Protein AF-A0AAW1C204-F1 (afdb_monomer)

Radius of gyration: 36.94 Å; Cα contacts (8 Å, |Δi|>4): 386; chains: 1; bounding box: 69×80×144 Å

Sequence (341 aa):
MYLRRQLLWGDVITPSRKRYAPLVCIYFAYFGAGGSPFAAMIRLLAPLSSQRAASRLIFTFSKEQSLVGNVDGSAAVVDESSLQKTSPEVVSSDPILRKCSLPFPKHLKPVQTWIESLQHYDARHLGLADLHPDVFAVMPRLDILHAVAIWQKNFKRISYAKTKTRAEMHGGGRKPWRQKGSGRARHGSIRSPIWHGGGRAFGPRGPTSYYYMLPMKQRVLGLKVALTAKQMQGDLHIVDSLEMPTFDPQYLADLARYRHWGRSALFVDVGEIPENIQSAASGLKTFTVVPAIGLNVHSMLKHETLVLTLETISFLEKKLLWHDSRYSPLYPFRLPYSDFP

Secondary structure (DSSP, 8-state):
----------------PPP----------------------------------------------------------------------------EEE---S---TT---EEEEEE-SS-SS----EEEEE-HHHHS----HHHHHHHHHHHHHTT-EE--BPPPTTTSS---S-SS-SSSSSSPP-S-TTSTTSTTPPPSS--BSSEE------HHHHHHHHHHHHHHHHHHT-EEEES----S---HHHHHHHHHHTT--S-EEEEESSPPPHHHHHHHHT-SSEEEEEGGG--HHHHHHSSEEEEEHHHHHHHHHHHHHHHHPPPPSS-TTS--SS--

Solvent-accessible surface area (backbone atoms only — not comparable to full-atom values): 22292 Å² total; per-residue (Å²): 133,88,78,90,82,88,84,84,90,84,81,90,86,81,91,74,87,83,85,80,84,86,85,76,90,80,83,88,82,90,83,85,80,85,80,88,81,87,83,88,83,86,89,86,87,84,90,85,88,84,88,80,88,85,81,90,87,86,87,86,86,82,90,84,87,89,82,91,82,89,85,89,88,84,89,80,84,84,82,95,77,79,84,75,74,78,68,79,76,82,69,78,86,69,66,51,73,43,73,62,90,68,93,73,60,91,91,60,68,64,45,77,45,59,26,33,57,58,67,50,68,66,88,57,70,52,30,45,33,44,37,56,33,87,41,49,63,38,79,77,49,63,69,46,40,52,53,46,41,52,43,68,64,34,41,79,40,70,45,75,55,64,57,55,33,43,83,73,41,90,70,45,84,60,58,82,58,70,87,68,92,72,92,62,84,82,58,68,37,61,24,37,61,90,38,85,92,26,16,49,84,85,61,52,76,43,75,42,76,52,64,70,84,76,58,67,68,57,53,51,49,21,45,26,25,50,47,11,49,32,48,76,71,67,31,50,45,36,25,62,51,77,55,45,88,54,54,51,43,63,59,59,56,51,35,32,58,72,65,63,45,61,84,19,36,36,40,33,35,68,71,86,79,48,66,34,44,53,52,15,30,69,77,38,94,49,39,44,77,44,48,52,89,70,66,50,59,58,62,60,70,71,26,65,18,40,37,35,24,56,66,28,52,57,51,48,52,56,62,59,53,50,67,75,79,54,77,81,77,91,61,70,82,90,51,94,52,98,90,51,132

Foldseek 3Di:
DDDDDDDDDDDDDDDDDDDDDDDDDDDDDDDDDDDDDDDDDDDDDDDDDDDDDDDDDDDDDDDDDDDDDDDDDDDDDDDPPPPPPPDPDPPPLDADEAEDPDDDDPVDFFDKDFAAAQADLDRDGSHIHTAHCQQQVDDQDVVLLVVQLVLVVAQPDWDADAWDAQVNDPDFCDAPDDQDDPPDDGDRGCQDPVHDVHTDPDDDHDGDGRRDDDDPLSQLVSNSSLNNVCVVVVQEHEYADPDYPALALVSVVSSCVSVVNPQAEEEEEQDDRDPSNVNSQVVDPRYYYDYLVPDHSNVSVSHSHYYYHPVSSSVSCVVSVCVVPDDDDPDDLVDDDPPRD

Organism: Crotalus adamanteus (NCBI:txid8729)

Structure (mmCIF, N/CA/C/O backbone):
data_AF-A0AAW1C204-F1
#
_entry.id   AF-A0AAW1C204-F1
#
loop_
_atom_site.group_PDB
_atom_site.id
_atom_site.type_symbol
_atom_site.label_atom_id
_atom_site.label_alt_id
_atom_site.label_comp_id
_atom_site.label_asym_id
_atom_site.label_entity_id
_atom_site.label_seq_id
_atom_site.pdbx_PDB_ins_code
_atom_site.Cartn_x
_atom_site.Cartn_y
_atom_site.Cartn_z
_atom_site.occupancy
_atom_site.B_iso_or_equiv
_atom_site.auth_seq_id
_atom_site.auth_comp_id
_atom_site.auth_asym_id
_atom_site.auth_atom_id
_atom_site.pdbx_PDB_model_num
ATOM 1 N N . MET A 1 1 ? -25.448 13.319 -66.770 1.00 33.41 1 MET A N 1
ATOM 2 C CA . MET A 1 1 ? -24.217 13.073 -67.550 1.00 33.41 1 MET A CA 1
ATOM 3 C C . MET A 1 1 ? -23.133 12.600 -66.597 1.00 33.41 1 MET A C 1
ATOM 5 O O . MET A 1 1 ? -22.833 13.344 -65.682 1.00 33.41 1 MET A O 1
ATOM 9 N N . TYR A 1 2 ? -22.629 11.381 -66.834 1.00 33.56 2 TYR A N 1
ATOM 10 C CA . TYR A 1 2 ? -21.380 10.763 -66.344 1.00 33.56 2 TYR A CA 1
ATOM 11 C C . TYR A 1 2 ? -21.099 10.700 -64.822 1.00 33.56 2 TYR A C 1
ATOM 13 O O . TYR A 1 2 ? -21.100 11.709 -64.144 1.00 33.56 2 TYR A O 1
ATOM 21 N N . LEU A 1 3 ? -20.698 9.585 -64.205 1.00 32.28 3 LEU A N 1
ATOM 22 C CA . LEU A 1 3 ? -20.770 8.158 -64.523 1.00 32.28 3 LEU A CA 1
ATOM 23 C C . LEU A 1 3 ? -20.395 7.387 -63.235 1.00 32.28 3 LEU A C 1
ATOM 25 O O . LEU A 1 3 ? -19.529 7.811 -62.476 1.00 32.28 3 LEU A O 1
ATOM 29 N N . ARG A 1 4 ? -21.045 6.241 -63.019 1.00 33.16 4 ARG A N 1
ATOM 30 C CA . ARG A 1 4 ? -20.718 5.188 -62.041 1.00 33.16 4 ARG A CA 1
ATOM 31 C C . ARG A 1 4 ? -19.238 4.771 -62.064 1.00 33.16 4 ARG A C 1
ATOM 33 O O . ARG A 1 4 ? -18.683 4.576 -63.141 1.00 33.16 4 ARG A O 1
ATOM 40 N N . ARG A 1 5 ? -18.705 4.370 -60.902 1.00 33.81 5 ARG A N 1
ATOM 41 C CA . ARG A 1 5 ? -17.829 3.186 -60.806 1.00 33.81 5 ARG A CA 1
ATOM 42 C C . ARG A 1 5 ? -17.966 2.472 -59.456 1.00 33.81 5 ARG A C 1
ATOM 44 O O . ARG A 1 5 ? -17.606 3.002 -58.415 1.00 33.81 5 ARG A O 1
ATOM 51 N N . GLN A 1 6 ? -18.522 1.264 -59.531 1.00 34.69 6 GLN A N 1
ATOM 52 C CA . GLN A 1 6 ? -18.362 0.154 -58.587 1.00 34.69 6 GLN A CA 1
ATOM 53 C C . GLN A 1 6 ? -16.985 -0.506 -58.783 1.00 34.69 6 GLN A C 1
ATOM 55 O O . GLN A 1 6 ? -16.455 -0.427 -59.889 1.00 34.69 6 GLN A O 1
ATOM 60 N N . LEU A 1 7 ? -16.478 -1.179 -57.737 1.00 31.25 7 LEU A N 1
ATOM 61 C CA . LEU A 1 7 ? -15.661 -2.421 -57.691 1.00 31.25 7 LEU A CA 1
ATOM 62 C C . LEU A 1 7 ? -15.254 -2.598 -56.205 1.00 31.25 7 LEU A C 1
ATOM 64 O O . LEU A 1 7 ? -14.552 -1.747 -55.675 1.00 31.25 7 LEU A O 1
ATOM 68 N N . LEU A 1 8 ? -15.901 -3.431 -55.383 1.00 32.06 8 LEU A N 1
ATOM 69 C CA . LEU A 1 8 ? -15.874 -4.901 -55.260 1.00 32.06 8 LEU A CA 1
ATOM 70 C C . LEU A 1 8 ? -14.506 -5.519 -54.874 1.00 32.06 8 LEU A C 1
ATOM 72 O O . LEU A 1 8 ? -13.589 -5.554 -55.682 1.00 32.06 8 LEU A O 1
ATOM 76 N N . TRP A 1 9 ? -14.520 -6.106 -53.665 1.00 26.75 9 TRP A N 1
ATOM 77 C CA . TRP A 1 9 ? -13.862 -7.333 -53.170 1.00 26.75 9 TRP A CA 1
ATOM 78 C C . TRP A 1 9 ? -12.359 -7.368 -52.852 1.00 26.75 9 TRP A C 1
ATOM 80 O O . TRP A 1 9 ? -11.497 -7.039 -53.659 1.00 26.75 9 TRP A O 1
ATOM 90 N N . GLY A 1 10 ? -12.083 -7.888 -51.650 1.00 26.89 10 GLY A N 1
ATOM 91 C CA . GLY A 1 10 ? -10.769 -8.237 -51.120 1.00 26.89 10 GLY A CA 1
ATOM 92 C C . GLY A 1 10 ? -10.879 -8.698 -49.664 1.00 26.89 10 GLY A C 1
ATOM 93 O O . GLY A 1 10 ? -10.557 -7.945 -48.751 1.00 26.89 10 GLY A O 1
ATOM 94 N N . ASP A 1 11 ? -11.406 -9.908 -49.475 1.00 27.27 11 ASP A N 1
ATOM 95 C CA . ASP A 1 11 ? -11.514 -10.630 -48.205 1.00 27.27 11 ASP A CA 1
ATOM 96 C C . ASP A 1 11 ? -10.151 -11.028 -47.588 1.00 27.27 11 ASP A C 1
ATOM 98 O O . ASP A 1 11 ? -9.140 -11.123 -48.280 1.00 27.27 11 ASP A O 1
ATOM 102 N N . VAL A 1 12 ? -10.218 -11.442 -46.308 1.00 28.08 12 VAL A N 1
ATOM 103 C CA . VAL A 1 12 ? -9.278 -12.308 -45.549 1.00 28.08 12 VAL A CA 1
ATOM 104 C C . VAL A 1 12 ? -7.961 -11.603 -45.144 1.00 28.08 12 VAL A C 1
ATOM 106 O O . VAL A 1 12 ? -7.187 -11.159 -45.974 1.00 28.08 12 VAL A O 1
ATOM 109 N N . ILE A 1 13 ? -7.597 -11.432 -43.865 1.00 29.48 13 ILE A N 1
ATOM 110 C CA . ILE A 1 13 ? -7.214 -12.475 -42.898 1.00 29.48 13 ILE A CA 1
ATOM 111 C C . ILE A 1 13 ? -7.365 -11.938 -41.459 1.00 29.48 13 ILE A C 1
ATOM 113 O O . ILE A 1 13 ? -6.653 -11.037 -41.021 1.00 29.48 13 ILE A O 1
ATOM 117 N N . THR A 1 14 ? -8.258 -12.559 -40.689 1.00 33.03 14 THR A N 1
ATOM 118 C CA . THR A 1 14 ? -8.330 -12.489 -39.220 1.00 33.03 14 THR A CA 1
ATOM 119 C C . THR A 1 14 ? -7.305 -13.435 -38.577 1.00 33.03 14 THR A C 1
ATOM 121 O O . THR A 1 14 ? -7.295 -14.618 -38.933 1.00 33.03 14 THR A O 1
ATOM 124 N N . PRO A 1 15 ? -6.508 -13.027 -37.570 1.00 35.06 15 PRO A N 1
ATOM 125 C CA . PRO A 1 15 ? -5.699 -13.974 -36.812 1.00 35.06 15 PRO A CA 1
ATOM 126 C C . PRO A 1 15 ? -6.530 -14.680 -35.723 1.00 35.06 15 PRO A C 1
ATOM 128 O O . PRO A 1 15 ? -6.735 -14.186 -34.620 1.00 35.06 15 PRO A O 1
ATOM 131 N N . SER A 1 16 ? -7.013 -15.868 -36.093 1.00 27.34 16 SER A N 1
ATOM 132 C CA . SER A 1 16 ? -7.084 -17.117 -35.317 1.00 27.34 16 SER A CA 1
ATOM 133 C C . SER A 1 16 ? -7.056 -17.042 -33.775 1.00 27.34 16 SER A C 1
ATOM 135 O O . SER A 1 16 ? -5.996 -17.025 -33.145 1.00 27.34 16 SER A O 1
ATOM 137 N N . ARG A 1 17 ? -8.239 -17.253 -33.181 1.00 30.64 17 ARG A N 1
ATOM 138 C CA . ARG A 1 17 ? -8.446 -17.871 -31.858 1.00 30.64 17 ARG A CA 1
ATOM 139 C C . ARG A 1 17 ? -7.675 -19.197 -31.747 1.00 30.64 17 ARG A C 1
ATOM 141 O O . ARG A 1 17 ? -7.986 -20.141 -32.472 1.00 30.64 17 ARG A O 1
ATOM 148 N N . LYS A 1 18 ? -6.760 -19.322 -30.781 1.00 31.56 18 LYS A N 1
ATOM 149 C CA . LYS A 1 18 ? -6.340 -20.637 -30.270 1.00 31.56 18 LYS A CA 1
ATOM 150 C C . LYS A 1 18 ? -7.187 -21.005 -29.057 1.00 31.56 18 LYS A C 1
ATOM 152 O O . LYS A 1 18 ? -7.252 -20.275 -28.074 1.00 31.56 18 LYS A O 1
ATOM 157 N N . ARG A 1 19 ? -7.865 -22.139 -29.211 1.00 29.11 19 ARG A N 1
ATOM 158 C CA . ARG A 1 19 ? -8.685 -22.844 -28.230 1.00 29.11 19 ARG A CA 1
ATOM 159 C C . ARG A 1 19 ? -7.758 -23.493 -27.199 1.00 29.11 19 ARG A C 1
ATOM 161 O O . ARG A 1 19 ? -6.813 -24.166 -27.596 1.00 29.11 19 ARG A O 1
ATOM 168 N N . TYR A 1 20 ? -8.082 -23.358 -25.920 1.00 31.38 20 TYR A N 1
ATOM 169 C CA . TYR A 1 20 ? -7.816 -24.405 -24.937 1.00 31.38 20 TYR A CA 1
ATOM 170 C C . TYR A 1 20 ? -9.175 -24.915 -24.469 1.00 31.38 20 TYR A C 1
ATOM 172 O O . TYR A 1 20 ? -10.046 -24.131 -24.092 1.00 31.38 20 TYR A O 1
ATOM 180 N N . ALA A 1 21 ? -9.373 -26.218 -24.642 1.00 29.83 21 ALA A N 1
ATOM 181 C CA . ALA A 1 21 ? -10.577 -26.937 -24.273 1.00 29.83 21 ALA A CA 1
ATOM 182 C C . ALA A 1 21 ? -10.666 -27.110 -22.741 1.00 29.83 21 ALA A C 1
ATOM 184 O O . ALA A 1 21 ? -9.630 -27.119 -22.071 1.00 29.83 21 ALA A O 1
ATOM 185 N N . PRO A 1 22 ? -11.887 -27.243 -22.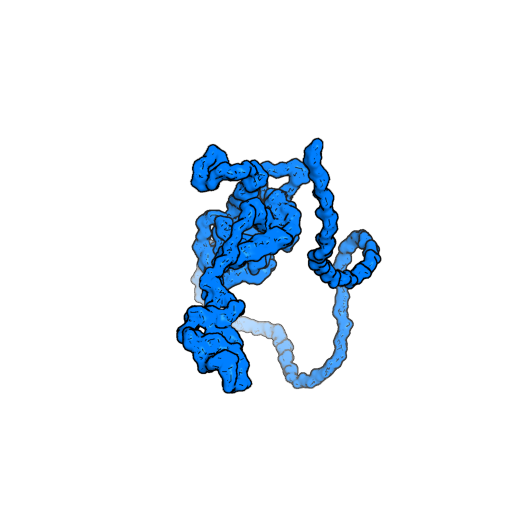198 1.00 33.84 22 PRO A N 1
ATOM 186 C CA . PRO A 1 22 ? -12.153 -27.329 -20.768 1.00 33.84 22 PRO A CA 1
ATOM 187 C C . PRO A 1 22 ? -11.997 -28.768 -20.259 1.00 33.84 22 PRO A C 1
ATOM 189 O O . PRO A 1 22 ? -12.486 -29.708 -20.884 1.00 33.84 22 PRO A O 1
ATOM 192 N N . LEU A 1 23 ? -11.364 -28.939 -19.098 1.00 32.28 23 LEU A N 1
ATOM 193 C CA . LEU A 1 23 ? -11.436 -30.183 -18.337 1.00 32.28 23 LEU A CA 1
ATOM 194 C C . LEU A 1 23 ? -12.533 -30.059 -17.270 1.00 32.28 23 LEU A C 1
ATOM 196 O O . LEU A 1 23 ? -12.379 -29.355 -16.281 1.00 32.28 23 LEU A O 1
ATOM 200 N N . VAL A 1 24 ? -13.621 -30.778 -17.550 1.00 29.08 24 VAL A N 1
ATOM 201 C CA . VAL A 1 24 ? -14.415 -31.593 -16.618 1.00 29.08 24 VAL A CA 1
ATOM 202 C C . VAL A 1 24 ? -15.166 -30.859 -15.495 1.00 29.08 24 VAL A C 1
ATOM 204 O O . VAL A 1 24 ? -14.660 -30.620 -14.404 1.00 29.08 24 VAL A O 1
ATOM 207 N N . CYS A 1 25 ? -16.458 -30.635 -15.759 1.00 24.67 25 CYS A N 1
ATOM 208 C CA . CYS A 1 25 ? -17.515 -30.716 -14.751 1.00 24.67 25 CYS A CA 1
ATOM 209 C C . CYS A 1 25 ? -17.661 -32.171 -14.274 1.00 24.67 25 CYS A C 1
ATOM 211 O O . CYS A 1 25 ? -17.818 -33.068 -15.101 1.00 24.67 25 CYS A O 1
ATOM 213 N N . ILE A 1 26 ? -17.710 -32.381 -12.958 1.00 32.69 26 ILE A N 1
ATOM 214 C CA . ILE A 1 26 ? -18.432 -33.499 -12.340 1.00 32.69 26 ILE A CA 1
ATOM 215 C C . ILE A 1 26 ? -19.554 -32.900 -11.486 1.00 32.69 26 ILE A C 1
ATOM 217 O O . ILE A 1 26 ? -19.420 -31.826 -10.905 1.00 32.69 26 ILE A O 1
ATOM 221 N N . TYR A 1 27 ? -20.681 -33.599 -11.534 1.00 28.98 27 TYR A N 1
ATOM 222 C CA . TYR A 1 27 ? -22.020 -33.254 -11.086 1.00 28.98 27 TYR A CA 1
ATOM 223 C C . TYR A 1 27 ? -22.201 -33.010 -9.574 1.00 28.98 27 TYR A C 1
ATOM 225 O O . TYR A 1 27 ? -21.572 -33.642 -8.734 1.00 28.98 27 TYR A O 1
ATOM 233 N N . PHE A 1 28 ? -23.168 -32.125 -9.306 1.00 28.14 28 PHE A N 1
ATOM 234 C CA . PHE A 1 28 ? -24.128 -32.041 -8.194 1.00 28.14 28 PHE A CA 1
ATOM 235 C C . PHE A 1 28 ? -24.270 -33.244 -7.238 1.00 28.14 28 PHE A C 1
ATOM 237 O O . PHE A 1 28 ? -24.502 -34.359 -7.695 1.00 28.14 28 PHE A O 1
ATOM 244 N N . ALA A 1 29 ? -24.423 -32.947 -5.938 1.00 29.88 29 ALA A N 1
ATOM 245 C CA . ALA A 1 29 ? -25.564 -33.424 -5.142 1.00 29.88 29 ALA A CA 1
ATOM 246 C C . ALA A 1 29 ? -25.783 -32.570 -3.874 1.00 29.88 29 ALA A C 1
ATOM 248 O O . ALA A 1 29 ? -24.864 -32.297 -3.109 1.00 29.88 29 ALA A O 1
ATOM 249 N N . TYR A 1 30 ? -27.038 -32.160 -3.693 1.00 30.66 30 TYR A N 1
ATOM 250 C CA . TYR A 1 30 ? -27.650 -31.590 -2.493 1.00 30.66 30 TYR A CA 1
ATOM 251 C C . TYR A 1 30 ? -27.462 -32.481 -1.253 1.00 30.66 30 TYR A C 1
ATOM 253 O O . TYR A 1 30 ? -27.649 -33.686 -1.365 1.00 30.66 30 TYR A O 1
ATOM 261 N N . PHE A 1 31 ? -27.287 -31.885 -0.068 1.00 27.56 31 PHE A N 1
ATOM 262 C CA . PHE A 1 31 ? -28.047 -32.267 1.133 1.00 27.56 31 PHE A CA 1
ATOM 263 C C . PHE A 1 31 ? -28.022 -31.118 2.149 1.00 27.56 31 PHE A C 1
ATOM 265 O O . PHE A 1 31 ? -26.970 -30.559 2.453 1.00 27.56 31 PHE A O 1
ATOM 272 N N . GLY A 1 32 ? -29.207 -30.721 2.609 1.00 27.23 32 GLY A N 1
ATOM 273 C CA . GLY A 1 32 ? -29.389 -29.726 3.657 1.00 27.23 32 GLY A CA 1
ATOM 274 C C . GLY A 1 32 ? -29.427 -30.341 5.056 1.00 27.23 32 GLY A C 1
ATOM 275 O O . GLY A 1 32 ? -29.314 -31.551 5.220 1.00 27.23 32 GLY A O 1
ATOM 276 N N . ALA A 1 33 ? -29.708 -29.452 6.011 1.00 30.88 33 ALA A N 1
ATOM 277 C CA . ALA A 1 33 ? -30.085 -29.687 7.406 1.00 30.88 33 ALA A CA 1
ATOM 278 C C . ALA A 1 33 ? -28.952 -29.999 8.407 1.00 30.88 33 ALA A C 1
ATOM 280 O O . ALA A 1 33 ? -28.451 -31.108 8.496 1.00 30.88 33 ALA A O 1
ATOM 281 N N . GLY A 1 34 ? -28.642 -28.982 9.223 1.00 28.41 34 GLY A N 1
ATOM 282 C CA . GLY A 1 34 ? -28.965 -28.997 10.655 1.00 28.41 34 GLY A CA 1
ATOM 283 C C . GLY A 1 34 ? -28.112 -29.851 11.599 1.00 28.41 34 GLY A C 1
ATOM 284 O O . GLY A 1 34 ? -28.109 -31.069 11.519 1.00 28.41 34 GLY A O 1
ATOM 285 N N . GLY A 1 35 ? -27.552 -29.181 12.612 1.00 27.80 35 GLY A N 1
ATOM 286 C CA . GLY A 1 35 ? -27.332 -29.763 13.940 1.00 27.80 35 GLY A CA 1
ATOM 287 C C . GLY A 1 35 ? -25.901 -30.194 14.251 1.00 27.80 35 GLY A C 1
ATOM 288 O O . GLY A 1 35 ? -25.463 -31.270 13.863 1.00 27.80 35 GLY A O 1
ATOM 289 N N . SER A 1 36 ? -25.206 -29.394 15.062 1.00 29.92 36 SER A N 1
ATOM 290 C CA . SER A 1 36 ? -24.275 -29.950 16.049 1.00 29.92 36 SER A CA 1
ATOM 291 C C . SER A 1 36 ? -25.093 -30.730 17.088 1.00 29.92 36 SER A C 1
ATOM 293 O O . SER A 1 36 ? -26.223 -30.331 17.394 1.00 29.92 36 SER A O 1
ATOM 295 N N . PRO A 1 37 ? -24.570 -31.850 17.620 1.00 42.47 37 PRO A N 1
ATOM 296 C CA . PRO A 1 37 ? -23.949 -31.743 18.939 1.00 42.47 37 PRO A CA 1
ATOM 297 C C . PRO A 1 37 ? -22.773 -32.709 19.215 1.00 42.47 37 PRO A C 1
ATOM 299 O O . PRO A 1 37 ? -22.704 -33.825 18.720 1.00 42.47 37 PRO A O 1
ATOM 302 N N . PHE A 1 38 ? -21.957 -32.271 20.175 1.00 28.66 38 PHE A N 1
ATOM 303 C CA . PHE A 1 38 ? -21.316 -33.069 21.225 1.00 28.66 38 PHE A CA 1
ATOM 304 C C . PHE A 1 38 ? -20.027 -33.875 20.991 1.00 28.66 38 PHE A C 1
ATOM 306 O O . PHE A 1 38 ? -19.738 -34.474 19.963 1.00 28.66 38 PHE A O 1
ATOM 313 N N . ALA A 1 39 ? -19.259 -33.816 22.077 1.00 31.38 39 ALA A N 1
ATOM 314 C CA . ALA A 1 39 ? -17.944 -34.350 22.348 1.00 31.38 39 ALA A CA 1
ATOM 315 C C . ALA A 1 39 ? -17.900 -35.873 22.562 1.00 31.38 39 ALA A C 1
ATOM 317 O O . ALA A 1 39 ? -18.916 -36.519 22.795 1.00 31.38 39 ALA A O 1
ATOM 318 N N . ALA A 1 40 ? -16.648 -36.339 22.664 1.00 29.67 40 ALA A N 1
ATOM 319 C CA . ALA A 1 40 ? -16.172 -37.596 23.242 1.00 29.67 40 ALA A CA 1
ATOM 320 C C . ALA A 1 40 ? -16.235 -38.831 22.325 1.00 29.67 40 ALA A C 1
ATOM 322 O O . ALA A 1 40 ? -17.298 -39.276 21.922 1.00 29.67 40 ALA A O 1
ATOM 323 N N . MET A 1 41 ? -15.092 -39.494 22.101 1.00 24.67 41 MET A N 1
ATOM 324 C CA . MET A 1 41 ? -14.612 -40.550 23.006 1.00 24.67 41 MET A CA 1
ATOM 325 C C . MET A 1 41 ? -13.490 -41.408 22.358 1.00 24.67 41 MET A C 1
ATOM 327 O O . MET A 1 41 ? -13.673 -42.004 21.308 1.00 24.67 41 MET A O 1
ATOM 331 N N . ILE A 1 42 ? -12.357 -41.488 23.070 1.00 30.81 42 ILE A N 1
ATOM 332 C CA . ILE A 1 42 ? -11.467 -42.655 23.287 1.00 30.81 42 ILE A CA 1
ATOM 333 C C . ILE A 1 42 ? -10.531 -43.207 22.177 1.00 30.81 42 ILE A C 1
ATOM 335 O O . ILE A 1 42 ? -10.910 -43.665 21.107 1.00 30.81 42 ILE A O 1
ATOM 339 N N . ARG A 1 43 ? -9.253 -43.241 22.597 1.00 27.45 43 ARG A N 1
ATOM 340 C CA . ARG A 1 43 ? -8.081 -44.021 22.156 1.00 27.45 43 ARG A CA 1
ATOM 341 C C . ARG A 1 43 ? -8.359 -45.520 21.961 1.00 27.45 43 ARG A C 1
ATOM 343 O O . ARG A 1 43 ? -8.952 -46.123 22.842 1.00 27.45 43 ARG A O 1
ATOM 350 N N . LEU A 1 44 ? -7.696 -46.147 20.987 1.00 26.23 44 LEU A N 1
ATOM 351 C CA . LEU A 1 44 ? -6.538 -47.057 21.164 1.00 26.23 44 LEU A CA 1
ATOM 352 C C . LEU A 1 44 ? -6.355 -47.913 19.905 1.00 26.23 44 LEU A C 1
ATOM 354 O O . LEU A 1 44 ? -7.313 -48.515 19.442 1.00 26.23 44 LEU A O 1
ATOM 358 N N . LEU A 1 45 ? -5.113 -48.015 19.419 1.00 27.94 45 LEU A N 1
ATOM 359 C CA . LEU A 1 45 ? -4.402 -49.285 19.202 1.00 27.94 45 LEU A CA 1
ATOM 360 C C . LEU A 1 45 ? -3.012 -49.007 18.596 1.00 27.94 45 LEU A C 1
ATOM 362 O O . LEU A 1 45 ? -2.878 -48.583 17.454 1.00 27.94 45 LEU A O 1
ATOM 366 N N . ALA A 1 46 ? -1.979 -49.276 19.393 1.00 31.38 46 ALA A N 1
ATOM 367 C CA . ALA A 1 46 ? -0.677 -49.762 18.933 1.00 31.38 46 ALA A CA 1
ATOM 368 C C . ALA A 1 46 ? -0.565 -51.219 19.427 1.00 31.38 46 ALA A C 1
ATOM 370 O O . ALA A 1 46 ? -1.220 -51.547 20.424 1.00 31.38 46 ALA A O 1
ATOM 371 N N . PRO A 1 47 ? 0.232 -52.095 18.786 1.00 39.41 47 PRO A N 1
ATOM 372 C CA . PRO A 1 47 ? 1.596 -52.277 19.305 1.00 39.41 47 PRO A CA 1
ATOM 373 C C . PRO A 1 47 ? 2.652 -52.721 18.266 1.00 39.41 47 PRO A C 1
ATOM 375 O O . PRO A 1 47 ? 2.315 -53.122 17.158 1.00 39.41 47 PRO A O 1
ATOM 378 N N . LEU A 1 48 ? 3.924 -52.676 18.704 1.00 29.56 48 LEU A N 1
ATOM 379 C CA . LEU A 1 48 ? 5.093 -53.550 18.420 1.00 29.56 48 LEU A CA 1
ATOM 380 C C . LEU A 1 48 ? 6.362 -52.672 18.387 1.00 29.56 48 LEU A C 1
ATOM 382 O O . LEU A 1 48 ? 6.542 -51.851 17.500 1.00 29.56 48 LEU A O 1
ATOM 386 N N . SER A 1 49 ? 7.136 -52.585 19.472 1.00 27.59 49 SER A N 1
ATOM 387 C CA . SER A 1 49 ? 8.146 -53.536 19.976 1.00 27.59 49 SER A CA 1
ATOM 388 C C . SER A 1 49 ? 9.568 -53.044 19.668 1.00 27.59 49 SER A C 1
ATOM 390 O O . SER A 1 49 ? 10.019 -53.116 18.533 1.00 27.59 49 SER A O 1
ATOM 392 N N . SER A 1 50 ? 10.311 -52.614 20.686 1.00 32.84 50 SER A N 1
ATOM 393 C CA . SER A 1 50 ? 11.658 -53.139 20.946 1.00 32.84 50 SER A CA 1
ATOM 394 C C . SER A 1 50 ? 12.101 -52.733 22.352 1.00 32.84 50 SER A C 1
ATOM 396 O O . SER A 1 50 ? 11.783 -51.660 22.858 1.00 32.84 50 SER A O 1
ATOM 398 N N . GLN A 1 51 ? 12.747 -53.687 23.004 1.00 33.38 51 GLN A N 1
ATOM 399 C CA . GLN A 1 51 ? 13.182 -53.682 24.389 1.00 33.38 51 GLN A CA 1
ATOM 400 C C . GLN A 1 51 ? 14.436 -52.821 24.575 1.00 33.38 51 GLN A C 1
ATOM 402 O O . GLN A 1 51 ? 15.313 -52.836 23.714 1.00 33.38 51 GLN A O 1
ATOM 407 N N . ARG A 1 52 ? 14.584 -52.212 25.759 1.00 29.50 52 ARG A N 1
ATOM 408 C CA 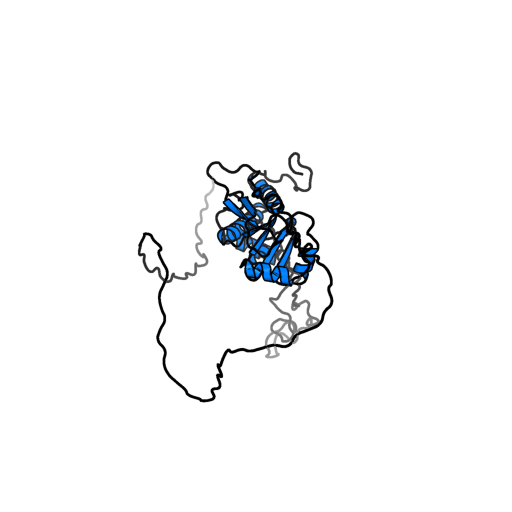. ARG A 1 52 ? 15.814 -52.282 26.570 1.00 29.50 52 ARG A CA 1
ATOM 409 C C . ARG A 1 52 ? 15.550 -51.781 27.999 1.00 29.50 52 ARG A C 1
ATOM 411 O O . ARG A 1 52 ? 15.031 -50.691 28.204 1.00 29.50 52 ARG A O 1
ATOM 418 N N . ALA A 1 53 ? 15.879 -52.655 28.951 1.00 29.09 53 ALA A N 1
ATOM 419 C CA . ALA A 1 53 ? 16.004 -52.441 30.397 1.00 29.09 53 ALA A CA 1
ATOM 420 C C . ALA A 1 53 ? 17.083 -51.374 30.701 1.00 29.09 53 ALA A C 1
ATOM 422 O O . ALA A 1 53 ? 17.849 -51.039 29.805 1.00 29.09 53 ALA A O 1
ATOM 423 N N . ALA A 1 54 ? 17.286 -50.786 31.877 1.00 28.95 54 ALA A N 1
ATOM 424 C CA . ALA A 1 54 ? 16.879 -50.924 33.279 1.00 28.95 54 ALA A CA 1
ATOM 425 C C . ALA A 1 54 ? 17.040 -49.484 33.878 1.00 28.95 54 ALA A C 1
ATOM 427 O O . ALA A 1 54 ? 17.554 -48.611 33.188 1.00 28.95 54 ALA A O 1
ATOM 428 N N . SER A 1 55 ? 16.626 -49.051 35.067 1.00 30.59 55 SER A N 1
ATOM 429 C CA . SER A 1 55 ? 16.571 -49.658 36.391 1.00 30.59 55 SER A CA 1
ATOM 430 C C . SER A 1 55 ? 15.630 -48.821 37.266 1.00 30.59 55 SER A C 1
ATOM 432 O O . SER A 1 55 ? 15.537 -47.603 37.129 1.00 30.59 55 SER A O 1
ATOM 434 N N . ARG A 1 56 ? 14.940 -49.505 38.176 1.00 30.19 56 ARG A N 1
ATOM 435 C CA . ARG A 1 56 ? 14.099 -48.954 39.244 1.00 30.19 56 ARG A CA 1
ATOM 436 C C . ARG A 1 56 ? 14.951 -48.258 40.308 1.00 30.19 56 ARG A C 1
ATOM 438 O O . ARG A 1 56 ? 16.023 -48.762 40.615 1.00 30.19 56 ARG A O 1
ATOM 445 N N . LEU A 1 57 ? 14.390 -47.234 40.954 1.00 27.44 57 LEU A N 1
ATOM 446 C CA . LEU A 1 57 ? 14.354 -47.105 42.418 1.00 27.44 57 LEU A CA 1
ATOM 447 C C . LEU A 1 57 ? 13.337 -46.015 42.799 1.00 27.44 57 LEU A C 1
ATOM 449 O O . LEU A 1 57 ? 13.580 -44.825 42.639 1.00 27.44 57 LEU A O 1
ATOM 453 N N . ILE A 1 58 ? 12.175 -46.459 43.276 1.00 27.28 58 ILE A N 1
ATOM 454 C CA . ILE A 1 58 ? 11.236 -45.667 44.073 1.00 27.28 58 ILE A CA 1
ATOM 455 C C . ILE A 1 58 ? 11.493 -46.092 45.515 1.00 27.28 58 ILE A C 1
ATOM 457 O O . ILE A 1 58 ? 11.471 -47.289 45.799 1.00 27.28 58 ILE A O 1
ATOM 461 N N . PHE A 1 59 ? 11.697 -45.131 46.410 1.00 24.47 59 PHE A N 1
ATOM 462 C CA . PHE A 1 59 ? 11.500 -45.339 47.838 1.00 24.47 59 PHE A CA 1
ATOM 463 C C . PHE A 1 59 ? 10.437 -44.354 48.320 1.00 24.47 59 PHE A C 1
ATOM 465 O O . PHE A 1 59 ? 10.643 -43.145 48.353 1.00 24.47 59 PHE A O 1
ATOM 472 N N . THR A 1 60 ? 9.276 -44.905 48.652 1.00 30.31 60 THR A N 1
ATOM 473 C CA . THR A 1 60 ? 8.242 -44.307 49.495 1.00 30.31 60 THR A CA 1
ATOM 474 C C . THR A 1 60 ? 8.390 -44.894 50.891 1.00 30.31 60 THR A C 1
ATOM 476 O O . THR A 1 60 ? 8.371 -46.117 50.995 1.00 30.31 60 THR A O 1
ATOM 479 N N . PHE A 1 61 ? 8.491 -44.067 51.930 1.00 26.39 61 PHE A N 1
ATOM 480 C CA . PHE A 1 61 ? 8.108 -44.347 53.329 1.00 26.39 61 PHE A CA 1
ATOM 481 C C . PHE A 1 61 ? 8.583 -43.165 54.185 1.00 26.39 61 PHE A C 1
ATOM 483 O O . PHE A 1 61 ? 9.572 -42.535 53.839 1.00 26.39 61 PHE A O 1
ATOM 490 N N . SER A 1 62 ? 8.058 -42.849 55.357 1.00 28.66 62 SER A N 1
ATOM 491 C CA . SER A 1 62 ? 6.713 -42.828 55.925 1.00 28.66 62 SER A CA 1
ATOM 492 C C . SER A 1 62 ? 6.836 -41.889 57.135 1.00 28.66 62 SER A C 1
ATOM 494 O O . SER A 1 62 ? 7.927 -41.527 57.569 1.00 28.66 62 SER A O 1
ATOM 496 N N . LYS A 1 63 ? 5.685 -41.475 57.628 1.00 29.81 63 LYS A N 1
ATOM 497 C CA . LYS A 1 63 ? 5.412 -40.591 58.754 1.00 29.81 63 LYS A CA 1
ATOM 498 C C . LYS A 1 63 ? 5.702 -41.277 60.099 1.00 29.81 63 LYS A C 1
ATOM 500 O O . LYS A 1 63 ? 5.447 -42.469 60.191 1.00 29.81 6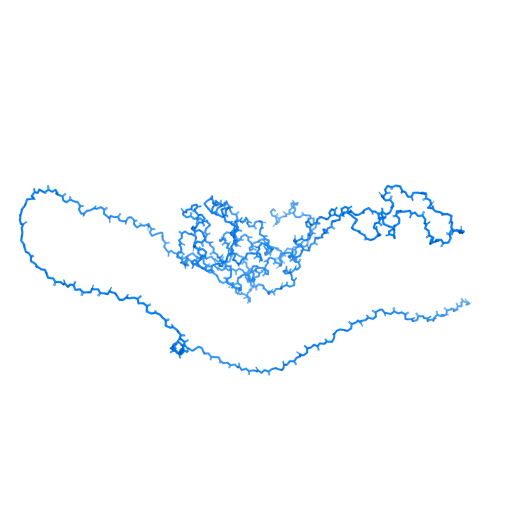3 LYS A O 1
ATOM 505 N N . GLU A 1 64 ? 6.139 -40.480 61.088 1.00 30.31 64 GLU A N 1
ATOM 506 C CA . GLU A 1 64 ? 5.952 -40.550 62.569 1.00 30.31 64 GLU A CA 1
ATOM 507 C C . GLU A 1 64 ? 7.234 -40.062 63.281 1.00 30.31 64 GLU A C 1
ATOM 509 O O . GLU A 1 64 ? 8.318 -40.529 62.967 1.00 30.31 64 GLU A O 1
ATOM 514 N N . GLN A 1 65 ? 7.254 -38.941 64.015 1.00 28.27 65 GLN A N 1
ATOM 515 C CA . GLN A 1 65 ? 6.631 -38.531 65.295 1.00 28.27 65 GLN A CA 1
ATOM 516 C C . GLN A 1 65 ? 7.598 -38.626 66.496 1.00 28.27 65 GLN A C 1
ATOM 518 O O . GLN A 1 65 ? 8.327 -39.599 66.651 1.00 28.27 65 GLN A O 1
ATOM 523 N N . SER A 1 66 ? 7.456 -37.627 67.383 1.00 27.08 66 SER A N 1
ATOM 524 C CA . SER A 1 66 ? 7.981 -37.477 68.758 1.00 27.08 66 SER A CA 1
ATOM 525 C C . SER A 1 66 ? 9.378 -36.842 68.912 1.00 27.08 66 SER A C 1
ATOM 527 O O . SER A 1 66 ? 10.245 -37.074 68.085 1.00 27.08 66 SER A O 1
ATOM 529 N N . LEU A 1 67 ? 9.711 -36.031 69.927 1.00 29.41 67 LEU A N 1
ATOM 530 C CA . LEU A 1 67 ? 9.001 -35.268 70.972 1.00 29.41 67 LEU A CA 1
ATOM 531 C C . LEU A 1 67 ? 10.081 -34.408 71.695 1.00 29.41 67 LEU A C 1
ATOM 533 O O . LEU A 1 67 ? 11.176 -34.903 71.926 1.00 29.41 67 LEU A O 1
ATOM 537 N N . VAL A 1 68 ? 9.705 -33.193 72.125 1.00 27.50 68 VAL A N 1
ATOM 538 C CA . VAL A 1 68 ? 10.218 -32.410 73.287 1.00 27.50 68 VAL A CA 1
ATOM 539 C C . VAL A 1 68 ? 11.621 -31.763 73.239 1.00 27.50 68 VAL A C 1
ATOM 541 O O . VAL A 1 68 ? 12.638 -32.433 73.115 1.00 27.50 68 VAL A O 1
ATOM 544 N N . GLY A 1 69 ? 11.652 -30.444 73.513 1.00 28.48 69 GLY A N 1
ATOM 545 C CA . GLY A 1 69 ? 12.857 -29.705 73.925 1.00 28.48 69 GLY A CA 1
ATOM 546 C C . GLY A 1 69 ? 12.761 -28.166 73.905 1.00 28.48 69 GLY A C 1
ATOM 547 O O . GLY A 1 69 ? 13.435 -27.540 73.103 1.00 28.48 69 GLY A O 1
ATOM 548 N N . ASN A 1 70 ? 11.895 -27.589 74.751 1.00 30.59 70 ASN A N 1
ATOM 549 C CA . ASN A 1 70 ? 11.994 -26.302 75.495 1.00 30.59 70 ASN A CA 1
ATOM 550 C C . ASN A 1 70 ? 13.414 -25.638 75.550 1.00 30.59 70 ASN A C 1
ATOM 552 O O . ASN A 1 70 ? 14.378 -26.386 75.642 1.00 30.59 70 ASN A O 1
ATOM 556 N N . VAL A 1 71 ? 13.704 -24.319 75.602 1.00 29.36 71 VAL A N 1
ATOM 557 C CA . VAL A 1 71 ? 13.045 -23.027 75.953 1.00 29.36 71 VAL A CA 1
ATOM 558 C C . VAL A 1 71 ? 13.896 -21.875 75.332 1.00 29.36 71 VAL A C 1
ATOM 560 O O . VAL A 1 71 ? 15.007 -22.124 74.872 1.00 29.36 71 VAL A O 1
ATOM 563 N N . ASP A 1 72 ? 13.382 -20.640 75.424 1.00 28.11 72 ASP A N 1
ATOM 564 C CA . ASP A 1 72 ? 14.042 -19.310 75.400 1.00 28.11 72 ASP A CA 1
ATOM 565 C C . ASP A 1 72 ? 13.922 -18.586 74.043 1.00 28.11 72 ASP A C 1
ATOM 567 O O . ASP A 1 72 ? 14.458 -19.022 73.037 1.00 28.11 72 ASP A O 1
ATOM 571 N N . GLY A 1 73 ? 13.204 -17.475 73.859 1.00 27.47 73 GLY A N 1
ATOM 572 C CA . GLY A 1 73 ? 12.735 -16.445 74.778 1.00 27.47 73 GLY A CA 1
ATOM 573 C C . GLY A 1 73 ? 13.224 -15.086 74.268 1.00 27.47 73 GLY A C 1
ATOM 574 O O . GLY A 1 73 ? 14.341 -14.704 74.578 1.00 27.47 73 GLY A O 1
ATOM 575 N N . SER A 1 74 ? 12.419 -14.365 73.476 1.00 30.84 74 SER A N 1
ATOM 576 C CA . SER A 1 74 ? 12.391 -12.889 73.438 1.00 30.84 74 SER A CA 1
ATOM 577 C C . SER A 1 74 ? 11.310 -12.394 72.474 1.00 30.84 74 SER A C 1
ATOM 579 O O . SER A 1 74 ? 11.212 -12.834 71.331 1.00 30.84 74 SER A O 1
ATOM 581 N N . ALA A 1 75 ? 10.485 -11.487 72.981 1.00 28.67 75 ALA A N 1
ATOM 582 C CA . ALA A 1 75 ? 9.344 -10.884 72.324 1.00 28.67 75 ALA A CA 1
ATOM 583 C C . ALA A 1 75 ? 9.751 -9.738 71.384 1.00 28.67 75 ALA A C 1
ATOM 585 O O . ALA A 1 75 ? 10.551 -8.882 71.756 1.00 28.67 75 ALA A O 1
ATOM 586 N N . ALA A 1 76 ? 9.097 -9.653 70.223 1.00 31.62 76 ALA A N 1
ATOM 587 C CA . ALA A 1 76 ? 8.907 -8.398 69.502 1.00 31.62 76 ALA A CA 1
ATOM 588 C C . ALA A 1 76 ? 7.538 -8.400 68.797 1.00 31.62 76 ALA A C 1
ATOM 590 O O . ALA A 1 76 ? 7.319 -9.051 67.782 1.00 31.62 76 ALA A O 1
ATOM 591 N N . VAL A 1 77 ? 6.621 -7.715 69.473 1.00 33.34 77 VAL A N 1
ATOM 592 C CA . VAL A 1 77 ? 5.400 -7.010 69.060 1.00 33.34 77 VAL A CA 1
ATOM 593 C C . VAL A 1 77 ? 5.109 -6.915 67.547 1.00 33.34 77 VAL A C 1
ATOM 595 O O . VAL A 1 77 ? 5.851 -6.295 66.796 1.00 33.34 77 VAL A O 1
ATOM 598 N N . VAL A 1 78 ? 3.964 -7.504 67.176 1.00 34.00 78 VAL A N 1
ATOM 599 C CA . VAL A 1 78 ? 2.896 -7.048 66.256 1.00 34.00 78 VAL A CA 1
ATOM 600 C C . VAL A 1 78 ? 3.227 -5.901 65.287 1.00 34.00 78 VAL A C 1
ATOM 602 O O . VAL A 1 78 ? 3.391 -4.767 65.720 1.00 34.00 78 VAL A O 1
ATOM 605 N N . ASP A 1 79 ? 3.097 -6.168 63.982 1.00 28.56 79 ASP A N 1
ATOM 606 C CA . ASP A 1 79 ? 2.249 -5.325 63.127 1.00 28.56 79 ASP A CA 1
ATOM 607 C C . ASP A 1 79 ? 1.643 -6.146 61.975 1.00 28.56 79 ASP A C 1
ATOM 609 O O . ASP A 1 79 ? 2.238 -6.376 60.922 1.00 28.56 79 ASP A O 1
ATOM 613 N N . GLU A 1 80 ? 0.437 -6.646 62.221 1.00 35.06 80 GLU A N 1
ATOM 614 C CA . GLU A 1 80 ? -0.402 -7.359 61.265 1.00 35.06 80 GLU A CA 1
ATOM 615 C C . GLU A 1 80 ? -1.295 -6.332 60.545 1.00 35.06 80 GLU A C 1
ATOM 617 O O . GLU A 1 80 ? -2.514 -6.351 60.678 1.00 35.06 80 GLU A O 1
ATOM 622 N N . SER A 1 81 ? -0.704 -5.351 59.845 1.00 32.19 81 SER A N 1
ATOM 623 C CA . SER A 1 81 ? -1.496 -4.312 59.164 1.00 32.19 81 SER A CA 1
ATOM 624 C C . SER A 1 81 ? -0.808 -3.583 57.995 1.00 32.19 81 SER A C 1
ATOM 626 O O . SER A 1 81 ? -0.932 -2.374 57.848 1.00 32.19 81 SER A O 1
ATOM 628 N N . SER A 1 82 ? -0.110 -4.273 57.083 1.00 33.28 82 SER A N 1
ATOM 629 C CA . SER A 1 82 ? 0.403 -3.582 55.873 1.00 33.28 82 SER A CA 1
ATOM 630 C C . SER A 1 82 ? 0.593 -4.444 54.618 1.00 33.28 82 SER A C 1
ATOM 632 O O . SER A 1 82 ? 1.429 -4.156 53.767 1.00 33.28 82 SER A O 1
ATOM 634 N N . LEU A 1 83 ? -0.267 -5.448 54.414 1.00 36.28 83 LEU A N 1
ATOM 635 C CA . LEU A 1 83 ? -0.518 -6.022 53.082 1.00 36.28 83 LEU A CA 1
ATOM 636 C C . LEU A 1 83 ? -1.839 -5.493 52.512 1.00 36.28 83 LEU A C 1
ATOM 638 O O . LEU A 1 83 ? -2.719 -6.248 52.104 1.00 36.28 83 LEU A O 1
ATOM 642 N N . GLN A 1 84 ? -1.972 -4.167 52.437 1.00 33.34 84 GLN A N 1
ATOM 643 C CA . GLN A 1 84 ? -2.870 -3.574 51.454 1.00 33.34 84 GLN A CA 1
ATOM 644 C C . GLN A 1 84 ? -2.171 -3.658 50.102 1.00 33.34 84 GLN A C 1
ATOM 646 O O . GLN A 1 84 ? -1.446 -2.764 49.677 1.00 33.34 84 GLN A O 1
ATOM 651 N N . LYS A 1 85 ? -2.390 -4.789 49.429 1.00 30.14 85 LYS A N 1
ATOM 652 C CA . LYS A 1 85 ? -2.293 -4.876 47.978 1.00 30.14 85 LYS A CA 1
ATOM 653 C C . LYS A 1 85 ? -3.210 -3.778 47.444 1.00 30.14 85 LYS A C 1
ATOM 655 O O . LYS A 1 85 ? -4.429 -3.946 47.456 1.00 30.14 85 LYS A O 1
ATOM 660 N N . THR A 1 86 ? -2.631 -2.643 47.063 1.00 29.09 86 THR A N 1
ATOM 661 C CA . THR A 1 86 ? -3.322 -1.611 46.302 1.00 29.09 86 THR A CA 1
ATOM 662 C C . THR A 1 86 ? -3.822 -2.297 45.042 1.00 29.09 86 THR A C 1
ATOM 664 O O . THR A 1 86 ? -3.077 -2.665 44.135 1.00 29.09 86 THR A O 1
ATOM 667 N N . SER A 1 87 ? -5.107 -2.623 45.071 1.00 33.47 87 SER A N 1
ATOM 668 C CA . SER A 1 87 ? -5.844 -3.051 43.899 1.00 33.47 87 SER A CA 1
ATOM 669 C C . SER A 1 87 ? -5.739 -1.879 42.931 1.00 33.47 87 SER A C 1
ATOM 671 O O . SER A 1 87 ? -6.009 -0.755 43.361 1.00 33.47 87 SER A O 1
ATOM 673 N N . PRO A 1 88 ? -5.308 -2.075 41.673 1.00 42.06 88 PRO A N 1
ATOM 674 C CA . PRO A 1 88 ? -5.429 -0.995 40.717 1.00 42.06 88 PRO A CA 1
ATOM 675 C C . PRO A 1 88 ? -6.909 -0.631 40.657 1.00 42.06 88 PRO A C 1
ATOM 677 O O . PRO A 1 88 ? -7.778 -1.505 40.565 1.00 42.06 88 PRO A O 1
ATOM 680 N N . GLU A 1 89 ? -7.150 0.660 40.838 1.00 34.66 89 GLU A N 1
ATOM 681 C CA . GLU A 1 89 ? -8.450 1.300 40.859 1.00 34.66 89 GLU A CA 1
ATOM 682 C C . GLU A 1 89 ? -9.323 0.720 39.749 1.00 34.66 89 GLU A C 1
ATOM 684 O O . GLU A 1 89 ? -8.938 0.666 38.580 1.00 34.66 89 GLU A O 1
ATOM 689 N N . VAL A 1 90 ? -10.500 0.234 40.137 1.00 39.84 90 VAL A N 1
ATOM 690 C CA . VAL A 1 90 ? -11.540 -0.179 39.203 1.00 39.84 90 VAL A CA 1
ATOM 691 C C . VAL A 1 90 ? -11.995 1.088 38.486 1.00 39.84 90 VAL A C 1
ATOM 693 O O . VAL A 1 90 ? -12.894 1.787 38.948 1.00 39.84 90 VAL A O 1
ATOM 696 N N . VAL A 1 91 ? -11.325 1.412 37.378 1.00 45.81 91 VAL A N 1
ATOM 697 C CA . VAL A 1 91 ? -11.775 2.429 36.432 1.00 45.81 91 VAL A CA 1
ATOM 698 C C . VAL A 1 91 ? -13.175 2.007 35.996 1.00 45.81 91 VAL A C 1
ATOM 700 O O . VAL A 1 91 ? -13.372 0.896 35.498 1.00 45.81 91 VAL A O 1
ATOM 703 N N . SER A 1 92 ? -14.143 2.868 36.303 1.00 47.22 92 SER A N 1
ATOM 704 C CA . SER A 1 92 ? -15.577 2.765 36.019 1.00 47.22 92 SER A CA 1
ATOM 705 C C . SER A 1 92 ? -15.882 1.890 34.801 1.00 47.22 92 SER A C 1
ATOM 707 O O . SER A 1 92 ? -15.610 2.282 33.666 1.00 47.22 92 SER A O 1
ATOM 709 N N . SER A 1 93 ? -16.425 0.693 35.021 1.00 69.06 93 SER A N 1
ATOM 710 C CA . SER A 1 93 ? -16.579 -0.306 33.961 1.00 69.06 93 SER A CA 1
ATOM 711 C C . SER A 1 93 ? -17.857 -0.102 33.145 1.00 69.06 93 SER A C 1
ATOM 713 O O . SER A 1 93 ? -18.651 -1.035 32.998 1.00 69.06 93 SER A O 1
ATOM 715 N N . ASP A 1 94 ? -18.074 1.107 32.640 1.00 81.81 94 ASP A N 1
ATOM 716 C CA . ASP A 1 94 ? -19.097 1.319 31.624 1.00 81.81 94 ASP A CA 1
ATOM 717 C C . ASP A 1 94 ? -18.562 0.794 30.283 1.00 81.81 94 ASP A C 1
ATOM 719 O O . ASP A 1 94 ? -17.422 1.092 29.912 1.00 81.81 94 ASP A O 1
ATOM 723 N N . PRO A 1 95 ? -19.336 -0.023 29.546 1.00 90.44 95 PRO A N 1
ATOM 724 C CA . PRO A 1 95 ? -18.882 -0.550 28.270 1.00 90.44 95 PRO A CA 1
ATOM 725 C C . PRO A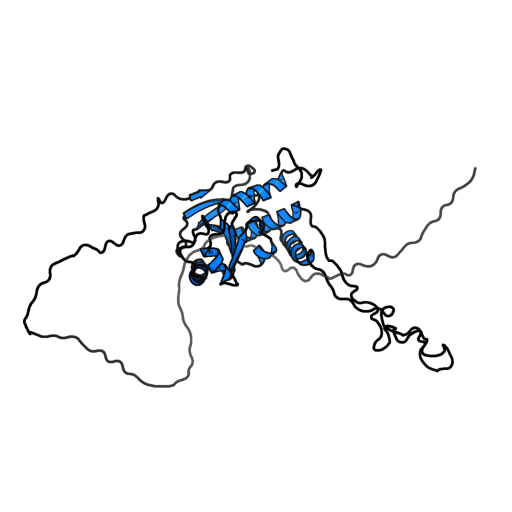 1 95 ? -18.725 0.581 27.251 1.00 90.44 95 PRO A C 1
ATOM 727 O O . PRO A 1 95 ? -19.626 1.405 27.070 1.00 90.44 95 PRO A O 1
ATOM 730 N N . ILE A 1 96 ? -17.606 0.585 26.525 1.00 92.38 96 ILE A N 1
ATOM 731 C CA . ILE A 1 96 ? -17.365 1.573 25.469 1.00 92.38 96 ILE A CA 1
ATOM 732 C C . ILE A 1 96 ? -18.264 1.230 24.276 1.00 92.38 96 ILE A C 1
ATOM 734 O O . ILE A 1 96 ? -18.109 0.189 23.638 1.00 92.38 96 ILE A O 1
ATOM 738 N N . LEU A 1 97 ? -19.229 2.094 23.965 1.00 94.31 97 LEU A N 1
ATOM 739 C CA . LEU A 1 97 ? -20.138 1.904 22.834 1.00 94.31 97 LEU A CA 1
ATOM 740 C C . LEU A 1 97 ? -19.900 2.981 21.781 1.00 94.31 97 LEU A C 1
ATOM 742 O O . LEU A 1 97 ? -20.228 4.152 21.981 1.00 94.31 97 LEU A O 1
ATOM 746 N N . ARG A 1 98 ? -19.370 2.577 20.625 1.00 94.44 98 ARG A N 1
ATOM 747 C CA . ARG A 1 98 ? -19.112 3.484 19.500 1.00 94.44 98 ARG A CA 1
ATOM 748 C C . ARG A 1 98 ? -20.164 3.288 18.418 1.00 94.44 98 ARG A C 1
ATOM 750 O O . ARG A 1 98 ? -20.192 2.252 17.769 1.00 94.44 98 ARG A O 1
ATOM 757 N N . LYS A 1 99 ? -21.000 4.302 18.189 1.00 93.88 99 LYS A N 1
ATOM 758 C CA . LYS A 1 99 ? -21.982 4.315 17.091 1.00 93.88 99 LYS A CA 1
ATOM 759 C C . LYS A 1 99 ? -21.379 4.916 15.820 1.00 93.88 99 LYS A C 1
ATOM 761 O O . LYS A 1 99 ? -20.480 5.756 15.891 1.00 93.88 99 LYS A O 1
ATOM 766 N N . CYS A 1 100 ? -21.905 4.540 14.654 1.00 91.25 100 CYS A N 1
ATOM 767 C CA . CYS A 1 100 ? -21.547 5.195 13.395 1.00 91.25 100 CYS A CA 1
ATOM 768 C C . CYS A 1 100 ? -22.018 6.659 13.397 1.00 91.25 100 CYS A C 1
ATOM 770 O O . CYS A 1 100 ? -23.195 6.936 13.621 1.00 91.25 100 CYS A O 1
ATOM 772 N N . SER A 1 101 ? -21.113 7.594 13.107 1.00 88.62 101 SER A N 1
ATOM 773 C CA . SER A 1 101 ? -21.428 9.029 13.034 1.00 88.62 101 SER A CA 1
ATOM 774 C C . SER A 1 101 ? -22.034 9.454 11.692 1.00 88.62 101 SER A C 1
ATOM 776 O O . SER A 1 101 ? -22.689 10.491 11.610 1.00 88.62 101 SER A O 1
ATOM 778 N N . LEU A 1 102 ? -21.810 8.668 10.635 1.00 92.00 102 LEU A N 1
ATOM 779 C CA . LEU A 1 102 ? -22.230 8.971 9.267 1.00 92.00 102 LEU A CA 1
ATOM 780 C C . LEU A 1 102 ? -23.506 8.204 8.887 1.00 92.00 102 LEU A C 1
ATOM 782 O O . LEU A 1 102 ? -23.691 7.067 9.331 1.00 92.00 102 LEU A O 1
ATOM 786 N N . PRO A 1 103 ? -24.382 8.801 8.057 1.00 92.75 103 PRO A N 1
ATOM 787 C CA . PRO A 1 103 ? -25.614 8.153 7.635 1.00 92.75 103 PRO A CA 1
ATOM 788 C C . PRO A 1 103 ? -25.318 7.008 6.662 1.00 92.75 103 PRO A C 1
ATOM 790 O O . PRO A 1 103 ? -24.602 7.194 5.681 1.00 92.75 103 PRO A O 1
ATOM 793 N N . PHE A 1 104 ? -25.941 5.855 6.895 1.00 91.94 104 PHE A N 1
ATOM 794 C CA . PHE A 1 104 ? -25.906 4.703 5.994 1.00 91.94 104 PHE A CA 1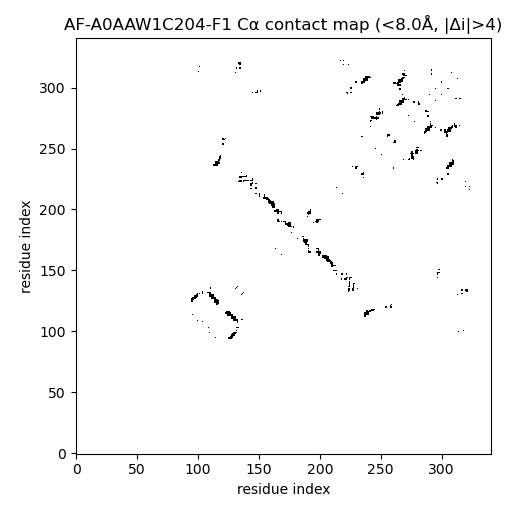
ATOM 795 C C . PHE A 1 104 ? -27.298 4.428 5.392 1.00 91.94 104 PHE A C 1
ATOM 797 O O . PHE A 1 104 ? -28.318 4.877 5.933 1.00 91.94 104 PHE A O 1
ATOM 804 N N . PRO A 1 105 ? -27.384 3.706 4.260 1.00 91.31 105 PRO A N 1
ATOM 805 C CA . PRO A 1 105 ? -28.659 3.386 3.623 1.00 91.31 105 PRO A CA 1
ATOM 806 C C . PRO A 1 105 ? -29.596 2.595 4.546 1.00 91.31 105 PRO A C 1
ATOM 808 O O . PRO A 1 105 ? -29.176 1.633 5.176 1.00 91.31 105 PRO A O 1
ATOM 811 N N . LYS A 1 106 ? -30.898 2.921 4.548 1.00 92.88 106 LYS A N 1
ATOM 812 C CA . LYS A 1 106 ? -31.913 2.294 5.430 1.00 92.88 106 LYS A CA 1
ATOM 813 C C . LYS A 1 106 ? -32.011 0.764 5.325 1.00 92.88 106 LYS A C 1
ATOM 815 O O . LYS A 1 106 ? -32.506 0.122 6.243 1.00 92.88 106 LYS A O 1
ATOM 820 N N . HIS A 1 107 ? -31.609 0.197 4.189 1.00 94.38 107 HIS A N 1
ATOM 821 C CA . HIS A 1 107 ? -31.658 -1.244 3.938 1.00 94.38 107 HIS A CA 1
ATOM 822 C C . HIS A 1 107 ? -30.417 -1.987 4.455 1.00 94.38 107 HIS A C 1
ATOM 824 O O . HIS A 1 107 ? -30.437 -3.214 4.523 1.00 94.38 107 HIS A O 1
ATOM 830 N N . LEU A 1 108 ? -29.349 -1.266 4.810 1.00 94.62 108 LEU A N 1
ATOM 831 C CA . LEU A 1 108 ? -28.127 -1.830 5.370 1.00 94.62 108 LEU A CA 1
ATOM 832 C C . LEU A 1 108 ? -28.096 -1.607 6.878 1.00 94.62 108 LEU A C 1
ATOM 834 O O . LEU A 1 108 ? -28.597 -0.609 7.394 1.00 94.62 108 LEU A O 1
ATOM 838 N N . LYS A 1 109 ? -27.483 -2.554 7.584 1.00 94.19 109 LYS A N 1
ATOM 839 C CA . LYS A 1 109 ? -27.200 -2.453 9.015 1.00 94.19 109 LYS A CA 1
ATOM 840 C C . LYS A 1 109 ? -25.689 -2.332 9.215 1.00 94.19 109 LYS A C 1
ATOM 842 O O . LYS A 1 109 ? -24.946 -2.899 8.409 1.00 94.19 109 LYS A O 1
ATOM 847 N N . PRO A 1 110 ? -25.231 -1.609 10.247 1.00 95.44 110 PRO A N 1
ATOM 848 C CA . PRO A 1 110 ? -23.816 -1.549 10.571 1.00 95.44 110 PRO A CA 1
ATOM 849 C C . PRO A 1 110 ? -23.301 -2.923 11.002 1.00 95.44 110 PRO A C 1
ATOM 851 O O . PRO A 1 110 ? -24.046 -3.744 11.541 1.00 95.44 110 PRO A O 1
ATOM 854 N N . VAL A 1 111 ? -22.020 -3.164 10.741 1.00 95.44 111 VAL A N 1
ATOM 855 C CA . VAL A 1 111 ? -21.320 -4.364 11.214 1.00 95.44 111 VAL A CA 1
ATOM 856 C C . VAL A 1 111 ? -20.774 -4.076 12.601 1.00 95.44 111 VAL A C 1
ATOM 858 O O . VAL A 1 111 ? -20.295 -2.978 12.844 1.00 95.44 111 VAL A O 1
ATOM 861 N N . GLN A 1 112 ? -20.839 -5.046 13.503 1.00 95.69 112 GLN A N 1
ATOM 862 C CA . GLN A 1 112 ? -20.350 -4.880 14.867 1.00 95.69 112 GLN A CA 1
ATOM 863 C C . GLN A 1 112 ? -19.046 -5.636 15.068 1.00 95.69 112 GLN A C 1
ATOM 865 O O . GLN A 1 112 ? -18.892 -6.754 14.571 1.00 95.69 112 GLN A O 1
ATOM 870 N N . THR A 1 113 ? -18.138 -5.031 15.827 1.00 95.56 113 THR A N 1
ATOM 871 C CA . THR A 1 113 ? -16.866 -5.641 16.218 1.00 95.56 113 THR A CA 1
ATOM 872 C C . THR A 1 113 ? -16.550 -5.286 17.670 1.00 95.56 113 THR A C 1
ATOM 874 O O . THR A 1 113 ? -16.954 -4.234 18.172 1.00 95.56 113 THR A O 1
ATOM 877 N N . TRP A 1 114 ? -15.838 -6.179 18.355 1.00 95.94 114 TRP A N 1
ATOM 878 C CA . TRP A 1 114 ? -15.393 -5.972 19.729 1.00 95.94 114 TRP A CA 1
ATOM 879 C C . TRP A 1 114 ? -14.320 -4.891 19.825 1.00 95.94 114 TRP A C 1
ATOM 881 O O . TRP A 1 114 ? -13.471 -4.773 18.943 1.00 95.94 114 TRP A O 1
ATOM 891 N N . ILE A 1 115 ? -14.355 -4.138 20.922 1.00 95.94 115 ILE A N 1
ATOM 892 C CA . ILE A 1 115 ? -13.297 -3.205 21.309 1.00 95.94 115 ILE A CA 1
ATOM 893 C C . ILE A 1 115 ? -12.407 -3.900 22.336 1.00 95.94 115 ILE A C 1
ATOM 895 O O . ILE A 1 115 ? -12.886 -4.388 23.363 1.00 95.94 115 ILE A O 1
ATOM 899 N N . GLU A 1 116 ? -11.113 -3.938 22.055 1.00 94.19 116 GLU A N 1
ATOM 900 C CA . GLU A 1 116 ? -10.073 -4.493 22.916 1.00 94.19 116 GLU A CA 1
ATOM 901 C C . GLU A 1 116 ? -9.169 -3.373 23.473 1.00 94.19 116 GLU A C 1
ATOM 903 O O . GLU A 1 116 ? -9.203 -2.231 23.018 1.00 94.19 116 GLU A O 1
ATOM 908 N N . SER A 1 117 ? -8.330 -3.692 24.458 1.00 92.88 117 SER A N 1
ATOM 909 C CA . SER A 1 117 ? -7.255 -2.808 24.950 1.00 92.88 117 SER A CA 1
ATOM 910 C C . SER A 1 117 ? -5.907 -3.504 24.821 1.00 92.88 117 SER A C 1
ATOM 912 O O . SER A 1 117 ? -5.871 -4.728 24.802 1.00 92.88 117 SER A O 1
ATOM 914 N N . LEU A 1 118 ? -4.800 -2.767 24.720 1.00 92.19 118 LEU A N 1
ATOM 915 C CA . LEU A 1 118 ? -3.441 -3.330 24.737 1.00 92.19 118 LEU A CA 1
ATOM 916 C C . LEU A 1 118 ? -2.804 -3.359 26.134 1.00 92.19 118 LEU A C 1
ATOM 918 O O . LEU A 1 118 ? -1.677 -3.827 26.273 1.00 92.19 118 LEU A O 1
ATOM 922 N N . GLN A 1 119 ? -3.503 -2.884 27.168 1.00 90.25 119 GLN A N 1
ATOM 923 C CA . GLN A 1 119 ? -2.924 -2.737 28.507 1.00 90.25 119 GLN A CA 1
ATOM 924 C C . GLN A 1 119 ? -2.796 -4.055 29.281 1.00 90.25 119 GLN A C 1
ATOM 926 O O . GLN A 1 119 ? -1.965 -4.190 30.184 1.00 90.25 119 GLN A O 1
ATOM 931 N N . HIS A 1 120 ? -3.625 -5.040 28.942 1.00 88.75 120 HIS A N 1
ATOM 932 C CA . HIS A 1 120 ? -3.683 -6.330 29.617 1.00 88.75 120 HIS A CA 1
ATOM 933 C C . HIS A 1 120 ? -3.547 -7.466 28.607 1.00 88.75 120 HIS A C 1
ATOM 935 O O . HIS A 1 120 ? -4.016 -7.363 27.474 1.00 88.75 120 HIS A O 1
ATOM 941 N N . TYR A 1 121 ? -2.946 -8.580 29.027 1.00 85.56 121 TYR A N 1
ATOM 942 C CA . TYR A 1 121 ? -2.880 -9.782 28.195 1.00 85.56 121 TYR A CA 1
ATOM 943 C C . TYR A 1 121 ? -4.267 -10.368 27.935 1.00 85.56 121 TYR A C 1
ATOM 945 O O . TYR A 1 121 ? -4.545 -10.800 26.814 1.00 85.56 121 TYR A O 1
ATOM 953 N N . ASP A 1 122 ? -5.137 -10.316 28.947 1.00 82.06 122 ASP A N 1
ATOM 954 C CA . ASP A 1 122 ? -6.498 -10.832 28.883 1.00 82.06 122 ASP A CA 1
ATOM 955 C C . ASP A 1 122 ? -7.237 -10.271 27.665 1.00 82.06 122 ASP A C 1
ATOM 957 O O . ASP A 1 122 ? -7.268 -9.061 27.428 1.00 82.06 122 ASP A O 1
ATOM 961 N N . ALA A 1 123 ? -7.875 -11.161 26.903 1.00 75.19 123 ALA A N 1
ATOM 962 C CA . ALA A 1 123 ? -8.716 -10.814 25.760 1.00 75.19 123 ALA A CA 1
ATOM 963 C C . ALA A 1 123 ? -10.079 -10.270 26.229 1.00 75.19 123 ALA A C 1
ATOM 965 O O . ALA A 1 123 ? -11.138 -10.708 25.783 1.00 75.19 123 ALA A O 1
ATOM 966 N N . ARG A 1 124 ? -10.063 -9.351 27.200 1.00 81.44 124 ARG A N 1
ATOM 967 C CA . ARG A 1 124 ? -11.272 -8.739 27.736 1.00 81.44 124 ARG A CA 1
ATOM 968 C C . ARG A 1 124 ? -11.810 -7.745 26.717 1.00 81.44 124 ARG A C 1
ATOM 970 O O . ARG A 1 124 ? -11.141 -6.779 26.358 1.00 81.44 124 ARG A O 1
ATOM 977 N N . HIS A 1 125 ? -13.045 -7.968 26.292 1.00 89.19 125 HIS A N 1
ATOM 978 C CA . HIS A 1 125 ? -13.773 -7.002 25.485 1.00 89.19 125 HIS A CA 1
ATOM 979 C C . HIS A 1 125 ? -14.220 -5.841 26.378 1.00 89.19 125 HIS A C 1
ATOM 981 O O . HIS A 1 125 ? -14.923 -6.045 27.369 1.00 89.19 125 HIS A O 1
ATOM 987 N N . LEU A 1 126 ? -13.787 -4.629 26.037 1.00 91.12 126 LEU A N 1
ATOM 988 C CA . LEU A 1 126 ? -14.170 -3.395 26.725 1.00 91.12 126 LEU A CA 1
ATOM 989 C C . LEU A 1 126 ? -15.534 -2.878 26.263 1.00 91.12 126 LEU A C 1
ATOM 991 O O . LEU A 1 126 ? -16.206 -2.153 26.991 1.00 91.12 126 LEU A O 1
ATOM 995 N N . GLY A 1 127 ? -15.953 -3.248 25.053 1.00 94.19 127 GLY A N 1
ATOM 996 C CA . GLY A 1 127 ? -17.204 -2.773 24.489 1.00 94.19 127 GLY A CA 1
ATOM 997 C C . GLY A 1 127 ? -17.425 -3.192 23.040 1.00 94.19 127 GLY A C 1
ATOM 998 O O . GLY A 1 127 ? -16.790 -4.128 22.546 1.00 94.19 127 GLY A O 1
ATOM 999 N N . LEU A 1 128 ? -18.344 -2.500 22.368 1.00 96.00 128 LEU A N 1
ATOM 1000 C CA . LEU A 1 128 ? -18.775 -2.786 20.999 1.00 96.00 128 LEU A CA 1
ATOM 1001 C C . LEU A 1 128 ? -18.699 -1.529 20.129 1.00 96.00 128 LEU A C 1
ATOM 1003 O O . LEU A 1 128 ? -19.149 -0.449 20.520 1.00 96.00 128 LEU A O 1
ATOM 1007 N N . ALA A 1 129 ? -18.165 -1.694 18.921 1.00 96.50 129 ALA A N 1
ATOM 1008 C CA . ALA A 1 129 ? -18.103 -0.655 17.905 1.00 96.50 129 ALA A CA 1
ATOM 1009 C C . ALA A 1 129 ? -18.957 -1.028 16.690 1.00 96.50 129 ALA A C 1
ATOM 1011 O O . ALA A 1 129 ? -18.772 -2.084 16.083 1.00 96.50 129 ALA A O 1
ATOM 1012 N N . ASP A 1 130 ? -19.848 -0.117 16.307 1.00 96.69 130 ASP A N 1
ATOM 1013 C CA . ASP A 1 130 ? -20.565 -0.152 15.040 1.00 96.69 130 ASP A CA 1
ATOM 1014 C C . ASP A 1 130 ? -19.659 0.406 13.926 1.00 96.69 130 ASP A C 1
ATOM 1016 O O . ASP A 1 130 ? -19.109 1.511 14.028 1.00 96.69 130 ASP A O 1
ATOM 1020 N N . LEU A 1 131 ? -19.529 -0.356 12.844 1.00 96.69 131 LEU A N 1
ATOM 1021 C CA . LEU A 1 131 ? -18.757 -0.061 11.643 1.00 96.69 131 LEU A CA 1
ATOM 1022 C C . LEU A 1 131 ? -19.677 0.206 10.452 1.00 96.69 131 LEU A C 1
ATOM 1024 O O . LEU A 1 131 ? -20.663 -0.506 10.224 1.00 96.69 131 LEU A O 1
ATOM 1028 N N . HIS A 1 132 ? -19.315 1.194 9.634 1.00 97.50 132 HIS A N 1
ATOM 1029 C CA . HIS A 1 132 ? -20.117 1.555 8.470 1.00 97.50 132 HIS A CA 1
ATOM 1030 C C . HIS A 1 132 ? -20.126 0.439 7.397 1.00 97.50 132 HIS A C 1
ATOM 1032 O O . HIS A 1 132 ? -19.054 0.023 6.930 1.00 97.50 132 HIS A O 1
ATOM 1038 N N . PRO A 1 133 ? -21.306 -0.007 6.914 1.00 96.88 133 PRO A N 1
ATOM 1039 C CA . PRO A 1 133 ? -21.404 -1.147 6.000 1.00 96.88 133 PRO A CA 1
ATOM 1040 C C . PRO A 1 133 ? -20.746 -0.881 4.636 1.00 96.88 133 PRO A C 1
ATOM 1042 O O . PRO A 1 133 ? -20.032 -1.735 4.124 1.00 96.88 133 PRO A O 1
ATOM 1045 N N . ASP A 1 134 ? -20.850 0.332 4.084 1.00 96.56 134 ASP A N 1
ATOM 1046 C CA . ASP A 1 134 ? -20.218 0.663 2.788 1.00 96.56 134 ASP A CA 1
ATOM 1047 C C . ASP A 1 134 ? -18.677 0.772 2.830 1.00 96.56 134 ASP A C 1
ATOM 1049 O O . ASP A 1 134 ? -18.043 1.082 1.815 1.00 96.56 134 ASP A O 1
ATOM 1053 N N . VAL A 1 135 ? -18.057 0.552 3.995 1.00 96.94 135 VAL A N 1
ATOM 1054 C CA . VAL A 1 135 ? -16.595 0.508 4.162 1.00 96.94 135 VAL A CA 1
ATOM 1055 C C . VAL A 1 135 ? -16.134 -0.894 4.549 1.00 96.94 135 VAL A C 1
ATOM 1057 O O . VAL A 1 135 ? -15.207 -1.411 3.926 1.00 96.94 135 VAL A O 1
ATOM 1060 N N . PHE A 1 136 ? -16.785 -1.500 5.544 1.00 97.06 136 PHE A N 1
ATOM 1061 C CA . PHE A 1 136 ? -16.367 -2.769 6.149 1.00 97.06 136 PHE A CA 1
ATOM 1062 C C . PHE A 1 136 ? -17.208 -3.984 5.722 1.00 97.06 136 PHE A C 1
ATOM 1064 O O . PHE A 1 136 ? -16.869 -5.104 6.090 1.00 97.06 136 PHE A O 1
ATOM 1071 N N . ALA A 1 137 ? -18.280 -3.786 4.947 1.00 96.31 137 ALA A N 1
ATOM 1072 C CA . ALA A 1 137 ? -19.179 -4.836 4.455 1.00 96.31 137 ALA A CA 1
ATOM 1073 C C . ALA A 1 137 ? -19.413 -4.751 2.932 1.00 96.31 137 ALA A C 1
ATOM 1075 O O . ALA A 1 137 ? -20.478 -5.105 2.424 1.00 96.31 137 ALA A O 1
ATOM 1076 N N . VAL A 1 138 ? -18.420 -4.264 2.183 1.00 96.38 138 VAL A N 1
ATOM 1077 C CA . VAL A 1 138 ? -18.484 -4.184 0.717 1.00 96.38 138 VAL A CA 1
ATOM 1078 C C . VAL A 1 138 ? -18.270 -5.563 0.092 1.00 96.38 138 VAL A C 1
ATOM 1080 O O . VAL A 1 138 ? -17.464 -6.356 0.567 1.00 96.38 138 VAL A O 1
ATOM 1083 N N . MET A 1 139 ? -18.928 -5.843 -1.037 1.00 95.50 139 MET A N 1
ATOM 1084 C CA . MET A 1 139 ? -18.723 -7.095 -1.773 1.00 95.50 139 MET A CA 1
ATOM 1085 C C . MET A 1 139 ? -17.219 -7.372 -2.026 1.00 95.50 139 MET A C 1
ATOM 1087 O O . MET A 1 139 ? -16.539 -6.527 -2.624 1.00 95.50 139 MET A O 1
ATOM 1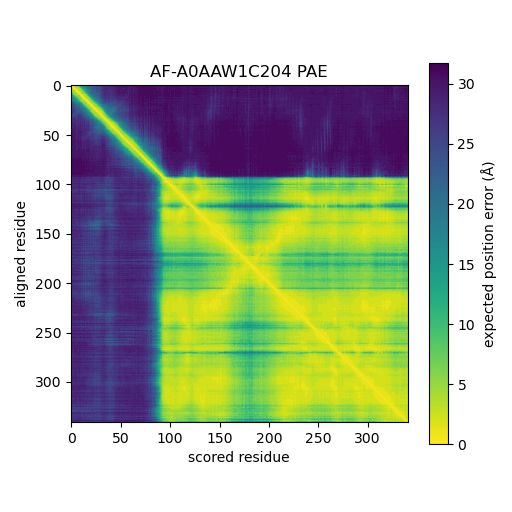091 N N . PRO A 1 140 ? -16.691 -8.545 -1.621 1.00 94.56 140 PRO A N 1
ATOM 1092 C CA . PRO A 1 140 ? -15.260 -8.835 -1.675 1.00 94.56 140 PRO A CA 1
ATOM 1093 C C . PRO A 1 140 ? -14.776 -9.049 -3.119 1.00 94.56 140 PRO A C 1
ATOM 1095 O O . PRO A 1 140 ? -14.858 -10.136 -3.688 1.00 94.56 140 PRO A O 1
ATOM 1098 N N . ARG A 1 141 ? -14.255 -7.980 -3.730 1.00 97.06 141 ARG A N 1
ATOM 1099 C CA . ARG A 1 141 ? -13.766 -7.940 -5.118 1.00 97.06 141 ARG A CA 1
ATOM 1100 C C . ARG A 1 141 ? -12.252 -8.154 -5.223 1.00 97.06 141 ARG A C 1
ATOM 1102 O O . ARG A 1 141 ? -11.464 -7.204 -5.209 1.00 97.06 141 ARG A O 1
ATOM 1109 N N . LEU A 1 142 ? -11.846 -9.418 -5.359 1.00 97.06 142 LEU A N 1
ATOM 1110 C CA . LEU A 1 142 ? -10.433 -9.823 -5.460 1.00 97.06 142 LEU A CA 1
ATOM 1111 C C . LEU A 1 142 ? -9.720 -9.255 -6.701 1.00 97.06 142 LEU A C 1
ATOM 1113 O O . LEU A 1 142 ? -8.518 -8.997 -6.665 1.00 97.06 142 LEU A O 1
ATOM 1117 N N . ASP A 1 143 ? -10.459 -9.012 -7.784 1.00 97.94 143 ASP A N 1
ATOM 1118 C CA . ASP A 1 143 ? -9.963 -8.391 -9.015 1.00 97.94 143 ASP A CA 1
ATOM 1119 C C . ASP A 1 143 ? -9.403 -6.981 -8.764 1.00 97.94 143 ASP A C 1
ATOM 1121 O O . ASP A 1 143 ? -8.315 -6.635 -9.235 1.00 97.94 143 ASP A O 1
ATOM 1125 N N . ILE A 1 144 ? -10.114 -6.178 -7.965 1.00 97.94 144 ILE A N 1
ATOM 1126 C CA . ILE A 1 144 ? -9.699 -4.818 -7.609 1.00 97.94 144 ILE A CA 1
ATOM 1127 C C . ILE A 1 144 ? -8.516 -4.850 -6.644 1.00 97.94 144 ILE A C 1
ATOM 1129 O O . ILE A 1 144 ? -7.571 -4.078 -6.830 1.00 97.94 144 ILE A O 1
ATOM 1133 N N . LEU A 1 145 ? -8.525 -5.756 -5.659 1.00 97.56 145 LEU A N 1
ATOM 1134 C CA . LEU A 1 145 ? -7.381 -5.943 -4.761 1.00 97.56 145 LEU A CA 1
ATOM 1135 C C . LEU A 1 145 ? -6.107 -6.263 -5.539 1.00 97.56 145 LEU A C 1
ATOM 1137 O O . LEU A 1 145 ? -5.082 -5.611 -5.340 1.00 97.56 145 LEU A O 1
ATOM 1141 N N . HIS A 1 146 ? -6.187 -7.211 -6.471 1.00 98.25 146 HIS A N 1
ATOM 1142 C CA . HIS A 1 146 ? -5.072 -7.583 -7.331 1.00 98.25 146 HIS A CA 1
ATOM 1143 C C . HIS A 1 146 ? -4.576 -6.396 -8.172 1.00 98.25 146 HIS A C 1
ATOM 1145 O O . HIS A 1 146 ? -3.374 -6.118 -8.203 1.00 98.25 146 HIS A O 1
ATOM 1151 N N . ALA A 1 147 ? -5.487 -5.647 -8.805 1.00 98.19 147 ALA A N 1
ATOM 1152 C CA . ALA A 1 147 ? -5.130 -4.476 -9.603 1.00 98.19 147 ALA A CA 1
ATOM 1153 C C . ALA A 1 147 ? -4.405 -3.402 -8.772 1.00 98.19 147 ALA A C 1
ATOM 1155 O O . ALA A 1 147 ? -3.376 -2.878 -9.202 1.00 98.19 147 ALA A O 1
ATOM 1156 N N . VAL A 1 148 ? -4.900 -3.100 -7.566 1.00 98.50 148 VAL A N 1
ATOM 1157 C CA . VAL A 1 148 ? -4.290 -2.103 -6.673 1.00 98.50 148 VAL A CA 1
ATOM 1158 C C . VAL A 1 148 ? -2.945 -2.590 -6.126 1.00 98.50 148 VAL A C 1
ATOM 1160 O O . VAL A 1 148 ? -1.993 -1.809 -6.101 1.00 98.50 148 VAL A O 1
ATOM 1163 N N . ALA A 1 149 ? -2.821 -3.867 -5.759 1.00 98.06 149 ALA A N 1
ATOM 1164 C CA . ALA A 1 149 ? -1.568 -4.444 -5.271 1.00 98.06 149 ALA A CA 1
ATOM 1165 C C . ALA A 1 149 ? -0.464 -4.425 -6.346 1.00 98.06 149 ALA A C 1
ATOM 1167 O O . ALA A 1 149 ? 0.663 -3.991 -6.087 1.00 98.06 149 ALA A O 1
ATOM 1168 N N . ILE A 1 150 ? -0.787 -4.826 -7.582 1.00 98.19 150 ILE A N 1
ATOM 1169 C CA . ILE A 1 150 ? 0.150 -4.755 -8.713 1.00 98.19 150 ILE A CA 1
ATOM 1170 C C . ILE A 1 150 ? 0.510 -3.309 -9.039 1.00 98.19 150 ILE A C 1
ATOM 1172 O O . ILE A 1 150 ? 1.681 -3.014 -9.302 1.00 98.19 150 ILE A O 1
ATOM 1176 N N . TRP A 1 151 ? -0.470 -2.405 -9.018 1.00 98.56 151 TRP A N 1
ATOM 1177 C CA . TRP A 1 151 ? -0.219 -0.984 -9.217 1.00 98.56 151 TRP A CA 1
ATOM 1178 C C . TRP A 1 151 ? 0.793 -0.466 -8.206 1.00 98.56 151 TRP A C 1
ATOM 1180 O O . TRP A 1 151 ? 1.815 0.059 -8.640 1.00 98.56 151 TRP A O 1
ATOM 1190 N N . GLN A 1 152 ? 0.591 -0.714 -6.906 1.00 97.69 152 GLN A N 1
ATOM 1191 C CA . GLN A 1 152 ? 1.505 -0.292 -5.837 1.00 97.69 152 GLN A CA 1
ATOM 1192 C C . GLN A 1 152 ? 2.942 -0.793 -6.037 1.00 97.69 152 GLN A C 1
ATOM 1194 O O . GLN A 1 152 ? 3.891 -0.048 -5.784 1.00 97.69 152 GLN A O 1
ATOM 1199 N N . LYS A 1 153 ? 3.106 -2.023 -6.539 1.00 97.06 153 LYS A N 1
ATOM 1200 C CA . LYS A 1 153 ? 4.414 -2.613 -6.853 1.00 97.06 153 LYS A CA 1
ATOM 1201 C C . LYS A 1 153 ? 5.092 -1.958 -8.061 1.00 97.06 153 LYS A C 1
ATOM 1203 O O . LYS A 1 153 ? 6.304 -1.755 -8.051 1.00 97.06 153 LYS A O 1
ATOM 1208 N N . ASN A 1 154 ? 4.333 -1.650 -9.112 1.00 98.06 154 ASN A N 1
ATOM 1209 C CA . ASN A 1 154 ? 4.895 -1.246 -10.402 1.00 98.06 154 ASN A CA 1
ATOM 1210 C C . ASN A 1 154 ? 5.048 0.268 -10.570 1.00 98.06 154 ASN A C 1
ATOM 1212 O O . ASN A 1 154 ? 6.015 0.694 -11.194 1.00 98.06 154 ASN A O 1
ATOM 1216 N N . PHE A 1 155 ? 4.162 1.094 -10.004 1.00 98.00 155 PHE A N 1
ATOM 1217 C CA . PHE A 1 155 ? 4.160 2.534 -10.303 1.00 98.00 155 PHE A CA 1
ATOM 1218 C C . PHE A 1 155 ? 5.430 3.265 -9.841 1.00 98.00 155 PHE A C 1
ATOM 1220 O O . PHE A 1 155 ? 5.813 4.267 -10.440 1.00 98.00 155 PHE A O 1
ATOM 1227 N N . LYS A 1 156 ? 6.095 2.749 -8.796 1.00 96.06 156 LYS A N 1
ATOM 1228 C CA . LYS A 1 156 ? 7.368 3.266 -8.261 1.00 96.06 156 LYS A CA 1
ATOM 1229 C C . LYS A 1 156 ? 8.600 2.658 -8.945 1.00 96.06 156 LYS A C 1
ATOM 1231 O O . LYS A 1 156 ? 9.723 3.050 -8.646 1.00 96.06 156 LYS A O 1
ATOM 1236 N N . ARG A 1 157 ? 8.422 1.658 -9.816 1.00 97.31 157 ARG A N 1
ATOM 1237 C CA . ARG A 1 157 ? 9.523 0.871 -10.379 1.00 97.31 157 ARG A CA 1
ATOM 1238 C C . ARG A 1 157 ? 10.189 1.609 -11.539 1.00 97.31 157 ARG A C 1
ATOM 1240 O O . ARG A 1 157 ? 9.544 1.948 -12.532 1.00 97.31 157 ARG A O 1
ATOM 1247 N N . ILE A 1 158 ? 11.511 1.734 -11.453 1.00 97.88 158 ILE A N 1
ATOM 1248 C CA . ILE A 1 158 ? 12.383 2.205 -12.533 1.00 97.88 158 ILE A CA 1
ATOM 1249 C C . ILE A 1 158 ? 13.419 1.114 -12.812 1.00 97.88 158 ILE A C 1
ATOM 1251 O O . ILE A 1 158 ? 14.075 0.623 -11.895 1.00 97.88 158 ILE A O 1
ATOM 1255 N N . SER A 1 159 ? 13.551 0.695 -14.072 1.00 97.56 159 SER A N 1
ATOM 1256 C CA . SER A 1 159 ? 14.587 -0.255 -14.484 1.00 97.56 159 SER A CA 1
ATOM 1257 C C . SER A 1 159 ? 15.754 0.475 -15.139 1.00 97.56 159 SER A C 1
ATOM 1259 O O . SER A 1 159 ? 15.590 1.124 -16.173 1.00 97.56 159 SER A O 1
ATOM 1261 N N . TYR A 1 160 ? 16.939 0.316 -14.549 1.00 97.50 160 TYR A N 1
ATOM 1262 C CA . TYR A 1 160 ? 18.202 0.890 -15.027 1.00 97.50 160 TYR A CA 1
ATOM 1263 C C . TYR A 1 160 ? 18.987 -0.043 -15.957 1.00 97.50 160 TYR A C 1
ATOM 1265 O O . TYR A 1 160 ? 20.071 0.308 -16.420 1.00 97.50 160 TYR A O 1
ATOM 1273 N N . ALA A 1 161 ? 18.458 -1.234 -16.250 1.00 97.50 161 ALA A N 1
ATOM 1274 C CA . ALA A 1 161 ? 19.120 -2.170 -17.144 1.00 97.50 161 ALA A CA 1
ATOM 1275 C C . ALA A 1 161 ? 19.271 -1.546 -18.541 1.00 97.50 161 ALA A C 1
ATOM 1277 O O . ALA A 1 161 ? 18.296 -1.108 -19.155 1.00 97.50 161 ALA A O 1
ATOM 1278 N N . LYS A 1 162 ? 20.500 -1.513 -19.057 1.00 97.25 162 LYS A N 1
ATOM 1279 C CA . LYS A 1 162 ? 20.805 -1.004 -20.395 1.00 97.25 162 LYS A CA 1
ATOM 1280 C C . LYS A 1 162 ? 21.840 -1.893 -21.057 1.00 97.25 162 LYS A C 1
ATOM 1282 O O . LYS A 1 162 ? 22.927 -2.101 -20.529 1.00 97.25 162 LYS A O 1
ATOM 1287 N N . THR A 1 163 ? 21.516 -2.389 -22.243 1.00 96.94 163 THR A N 1
ATOM 1288 C CA . THR A 1 163 ? 22.478 -3.085 -23.102 1.00 96.94 163 THR A CA 1
ATOM 1289 C C . THR A 1 163 ? 22.927 -2.175 -24.230 1.00 96.94 163 THR A C 1
ATOM 1291 O O . THR A 1 163 ? 22.103 -1.467 -24.819 1.00 96.94 163 THR A O 1
ATOM 1294 N N . LYS A 1 164 ? 24.225 -2.221 -24.551 1.00 96.44 164 LYS A N 1
ATOM 1295 C CA . LYS A 1 164 ? 24.775 -1.486 -25.689 1.00 96.44 164 LYS A CA 1
ATOM 1296 C C . LYS A 1 164 ? 24.289 -2.111 -26.994 1.00 96.44 164 LYS A C 1
ATOM 1298 O O . LYS A 1 164 ? 24.439 -3.316 -27.219 1.00 96.44 164 LYS A O 1
ATOM 1303 N N . THR A 1 165 ? 23.710 -1.283 -27.852 1.00 97.12 165 THR A N 1
ATOM 1304 C CA . THR A 1 165 ? 23.401 -1.672 -29.232 1.00 97.12 165 THR A CA 1
ATOM 1305 C C . THR A 1 165 ? 24.687 -1.742 -30.055 1.00 97.12 165 THR A C 1
ATOM 1307 O O . THR A 1 165 ? 25.722 -1.208 -29.655 1.00 97.12 165 THR A O 1
ATOM 1310 N N . ARG A 1 166 ? 24.632 -2.348 -31.248 1.00 95.38 166 ARG A N 1
ATOM 1311 C CA . ARG A 1 166 ? 25.784 -2.390 -32.170 1.00 95.38 166 ARG A CA 1
ATOM 1312 C C . ARG A 1 166 ? 26.366 -1.008 -32.509 1.00 95.38 166 ARG A C 1
ATOM 1314 O O . ARG A 1 166 ? 27.526 -0.948 -32.889 1.00 95.38 166 ARG A O 1
ATOM 1321 N N . ALA A 1 167 ? 25.563 0.055 -32.405 1.00 95.19 167 ALA A N 1
ATOM 1322 C CA . ALA A 1 167 ? 25.960 1.432 -32.701 1.00 95.19 167 ALA A CA 1
ATOM 1323 C C . ALA A 1 167 ? 26.631 2.134 -31.508 1.00 95.19 167 ALA A C 1
ATOM 1325 O O . ALA A 1 167 ? 27.458 3.012 -31.698 1.00 95.19 167 ALA A O 1
ATOM 1326 N N . GLU A 1 168 ? 26.304 1.730 -30.279 1.00 96.12 168 GLU A N 1
ATOM 1327 C CA . GLU A 1 168 ? 26.886 2.289 -29.047 1.00 96.12 168 GLU A CA 1
ATOM 1328 C C . GLU A 1 168 ? 28.192 1.583 -28.641 1.00 96.12 168 GLU A C 1
ATOM 1330 O O . GLU A 1 168 ? 28.852 1.961 -27.672 1.00 96.12 168 GLU A O 1
ATOM 1335 N N . MET A 1 169 ? 28.539 0.495 -29.327 1.00 95.12 169 MET A N 1
ATOM 1336 C CA . MET A 1 169 ? 29.744 -0.280 -29.056 1.00 95.12 169 MET A CA 1
ATOM 1337 C C . MET A 1 169 ? 30.957 0.353 -29.734 1.00 95.12 169 MET A C 1
ATOM 1339 O O . MET A 1 169 ? 30.880 0.801 -30.871 1.00 95.12 169 MET A O 1
ATOM 1343 N N . HIS A 1 170 ? 32.102 0.337 -29.055 1.00 94.94 170 HIS A N 1
ATOM 1344 C CA . HIS A 1 170 ? 33.322 0.966 -29.556 1.00 94.94 170 HIS A CA 1
ATOM 1345 C C . HIS A 1 170 ? 33.878 0.266 -30.813 1.00 94.94 170 HIS A C 1
ATOM 1347 O O . HIS A 1 170 ? 34.118 -0.947 -30.809 1.00 94.94 170 HIS A O 1
ATOM 1353 N N . GLY A 1 171 ? 34.154 1.025 -31.875 1.00 95.19 171 GLY A N 1
ATOM 1354 C CA . GLY A 1 171 ? 34.747 0.532 -33.124 1.00 95.19 171 GLY A CA 1
ATOM 1355 C C . GLY A 1 171 ? 33.749 -0.135 -34.083 1.00 95.19 171 GLY A C 1
ATOM 1356 O O . GLY A 1 171 ? 32.543 0.045 -33.993 1.00 95.19 171 GLY A O 1
ATOM 1357 N N . GLY A 1 172 ? 34.251 -0.919 -35.043 1.00 92.12 172 GLY A N 1
ATOM 1358 C CA . GLY A 1 172 ? 33.405 -1.631 -36.013 1.00 92.12 172 GLY A CA 1
ATOM 1359 C C . GLY A 1 172 ? 32.839 -0.789 -37.159 1.00 92.12 172 GLY A C 1
ATOM 1360 O O . GLY A 1 172 ? 31.907 -1.248 -37.820 1.00 92.12 172 GLY A O 1
ATOM 1361 N N . GLY A 1 173 ? 33.405 0.395 -37.417 1.00 93.56 173 GLY A N 1
ATOM 1362 C CA . GLY A 1 173 ? 33.093 1.211 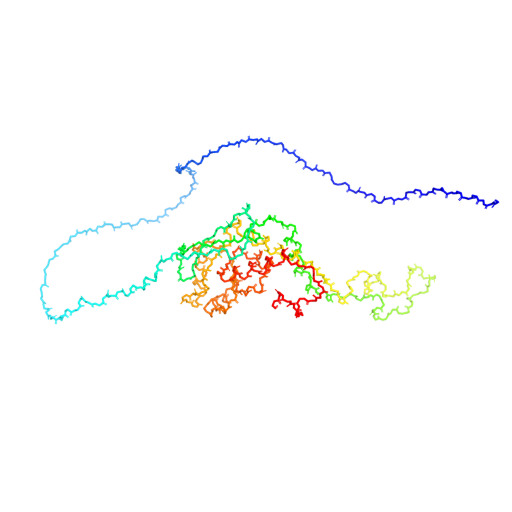-38.598 1.00 93.56 173 GLY A CA 1
ATOM 1363 C C . GLY A 1 173 ? 33.725 0.698 -39.901 1.00 93.56 173 GLY A C 1
ATOM 1364 O O . GLY A 1 173 ? 33.204 0.954 -40.981 1.00 93.56 173 GLY A O 1
ATOM 1365 N N . ARG A 1 174 ? 34.816 -0.080 -39.820 1.00 94.75 174 ARG A N 1
ATOM 1366 C CA . ARG A 1 174 ? 35.479 -0.683 -40.988 1.00 94.75 174 ARG A CA 1
ATOM 1367 C C . ARG A 1 174 ? 34.877 -2.049 -41.327 1.00 94.75 174 ARG A C 1
ATOM 1369 O O . ARG A 1 174 ? 34.696 -2.895 -40.448 1.00 94.75 174 ARG A O 1
ATOM 1376 N N . LYS A 1 175 ? 34.643 -2.290 -42.620 1.00 95.94 175 LYS A N 1
ATOM 1377 C CA . LYS A 1 175 ? 34.201 -3.592 -43.133 1.00 95.94 175 LYS A CA 1
ATOM 1378 C C . LYS A 1 175 ? 35.310 -4.651 -42.958 1.00 95.94 175 LYS A C 1
ATOM 1380 O O . LYS A 1 175 ? 36.430 -4.389 -43.397 1.00 95.94 175 LYS A O 1
ATOM 1385 N N . PRO A 1 176 ? 35.024 -5.838 -42.382 1.00 95.69 176 PRO A N 1
ATOM 1386 C CA . PRO A 1 176 ? 36.048 -6.857 -42.117 1.00 95.69 176 PRO A CA 1
ATOM 1387 C C . PRO A 1 176 ? 36.762 -7.387 -43.370 1.00 95.69 176 PRO A C 1
ATOM 1389 O O . PRO A 1 176 ? 37.975 -7.564 -43.360 1.00 95.69 176 PRO A O 1
ATOM 1392 N N . TRP A 1 177 ? 36.019 -7.627 -44.457 1.00 96.56 177 TRP A N 1
ATOM 1393 C CA . TRP A 1 177 ? 36.553 -8.071 -45.751 1.00 96.56 177 TRP A CA 1
ATOM 1394 C C . TRP A 1 177 ? 35.660 -7.636 -46.921 1.00 96.56 177 TRP A C 1
ATOM 1396 O O . TRP A 1 177 ? 34.523 -7.190 -46.739 1.00 96.56 177 TRP A O 1
ATOM 1406 N N . ARG A 1 178 ? 36.181 -7.755 -48.151 1.00 95.94 178 ARG A N 1
ATOM 1407 C CA . ARG A 1 178 ? 35.451 -7.434 -49.390 1.00 95.94 178 ARG A CA 1
ATOM 1408 C C . ARG A 1 178 ? 34.215 -8.331 -49.545 1.00 95.94 178 ARG A C 1
ATOM 1410 O O . ARG A 1 178 ? 34.204 -9.473 -49.109 1.00 95.94 178 ARG A O 1
ATOM 1417 N N . GLN A 1 179 ? 33.160 -7.812 -50.176 1.00 96.00 179 GLN A N 1
ATOM 1418 C CA . GLN A 1 179 ? 31.855 -8.492 -50.277 1.00 96.00 179 GLN A CA 1
ATOM 1419 C C . GLN A 1 179 ? 31.901 -9.834 -51.034 1.00 96.00 179 GLN A C 1
ATOM 1421 O O . GLN A 1 179 ? 31.063 -10.702 -50.793 1.00 96.00 179 GLN A O 1
ATOM 1426 N N . LYS A 1 180 ? 32.836 -9.972 -51.978 1.00 94.94 180 LYS A N 1
ATOM 1427 C CA . LYS A 1 180 ? 33.031 -11.137 -52.848 1.00 94.94 180 LYS A CA 1
ATOM 1428 C C . LYS A 1 180 ? 34.526 -11.487 -52.891 1.00 94.94 180 LYS A C 1
ATOM 1430 O O . LYS A 1 180 ? 35.356 -10.623 -52.610 1.00 94.94 180 LYS A O 1
ATOM 1435 N N . GLY A 1 181 ? 34.844 -12.734 -53.240 1.00 95.38 181 GLY A N 1
ATOM 1436 C CA . GLY A 1 181 ? 36.216 -13.225 -53.432 1.00 95.38 181 GLY A CA 1
ATOM 1437 C C . GLY A 1 181 ? 36.883 -13.864 -52.207 1.00 95.38 181 GLY A C 1
ATOM 1438 O O . GLY A 1 181 ? 37.913 -14.498 -52.364 1.00 95.38 181 GLY A O 1
ATOM 1439 N N . SER A 1 182 ? 36.311 -13.750 -51.000 1.00 93.94 182 SER A N 1
ATOM 1440 C CA . SER A 1 182 ? 36.915 -14.303 -49.772 1.00 93.94 182 SER A CA 1
ATOM 1441 C C . SER A 1 182 ? 36.451 -15.714 -49.389 1.00 93.94 182 SER A C 1
ATOM 1443 O O . SER A 1 182 ? 36.986 -16.274 -48.439 1.00 93.94 182 SER A O 1
ATOM 1445 N N . GLY A 1 183 ? 35.409 -16.257 -50.030 1.00 95.81 183 GLY A N 1
ATOM 1446 C CA . GLY A 1 183 ? 34.795 -17.545 -49.657 1.00 95.81 183 GLY A CA 1
ATOM 1447 C C . GLY A 1 183 ? 34.074 -17.566 -48.296 1.00 95.81 183 GLY A C 1
ATOM 1448 O O . GLY A 1 183 ? 33.514 -18.586 -47.914 1.00 95.81 183 GLY A O 1
ATOM 1449 N N . ARG A 1 184 ? 34.055 -16.446 -47.558 1.00 96.62 184 ARG A N 1
ATOM 1450 C CA . ARG A 1 184 ? 33.448 -16.326 -46.219 1.00 96.62 184 ARG A CA 1
ATOM 1451 C C . ARG A 1 184 ? 32.048 -15.710 -46.283 1.00 96.62 184 ARG A C 1
ATOM 1453 O O . ARG A 1 184 ? 31.707 -15.008 -47.238 1.00 96.62 184 ARG A O 1
ATOM 1460 N N . ALA A 1 185 ? 31.266 -15.890 -45.215 1.00 97.00 185 ALA A N 1
ATOM 1461 C CA . ALA A 1 185 ? 29.983 -15.207 -45.038 1.00 97.00 185 ALA A CA 1
ATOM 1462 C C . ALA A 1 185 ? 30.123 -13.672 -45.142 1.00 97.00 185 ALA A C 1
ATOM 1464 O O . ALA A 1 185 ? 31.163 -13.084 -44.830 1.00 97.00 185 ALA A O 1
ATOM 1465 N N . ARG A 1 186 ? 29.068 -12.999 -45.606 1.00 96.81 186 ARG A N 1
ATOM 1466 C CA . ARG A 1 186 ? 29.069 -11.546 -45.837 1.00 96.81 186 ARG A CA 1
ATOM 1467 C C . ARG A 1 186 ? 28.813 -10.799 -44.527 1.00 96.81 186 ARG A C 1
ATOM 1469 O O . ARG A 1 186 ? 27.738 -10.924 -43.952 1.00 96.81 186 ARG A O 1
ATOM 1476 N N . HIS A 1 187 ? 29.756 -9.956 -44.101 1.00 96.81 187 HIS A N 1
ATOM 1477 C CA . HIS A 1 187 ? 29.594 -9.111 -42.913 1.00 96.81 187 HIS A CA 1
ATOM 1478 C C . HIS A 1 187 ? 29.916 -7.641 -43.191 1.00 96.81 187 HIS A C 1
ATOM 1480 O O . HIS A 1 187 ? 30.840 -7.312 -43.933 1.00 96.81 187 HIS A O 1
ATOM 1486 N N . GLY A 1 188 ? 29.131 -6.751 -42.576 1.00 95.81 188 GLY A N 1
ATOM 1487 C CA . GLY A 1 188 ? 29.319 -5.299 -42.667 1.00 95.81 188 GLY A CA 1
ATOM 1488 C C . GLY A 1 188 ? 30.127 -4.698 -41.515 1.00 95.81 188 GLY A C 1
ATOM 1489 O O . GLY A 1 188 ? 30.819 -3.712 -41.717 1.00 95.81 188 GLY A O 1
ATOM 1490 N N . SER A 1 189 ? 30.060 -5.287 -40.317 1.00 95.81 189 SER A N 1
ATOM 1491 C CA . SER A 1 189 ? 30.722 -4.785 -39.107 1.00 95.81 189 SER A CA 1
ATOM 1492 C C . SER A 1 189 ? 30.971 -5.923 -38.117 1.00 95.81 189 SER A C 1
ATOM 1494 O O . SER A 1 189 ? 30.107 -6.788 -37.950 1.00 95.81 189 SER A O 1
ATOM 1496 N N . ILE A 1 190 ? 32.104 -5.872 -37.410 1.00 96.19 190 ILE A N 1
ATOM 1497 C CA . ILE A 1 190 ? 32.433 -6.800 -36.312 1.00 96.19 190 ILE A CA 1
ATOM 1498 C C . ILE A 1 190 ? 31.559 -6.601 -35.065 1.00 96.19 190 ILE A C 1
ATOM 1500 O O . ILE A 1 190 ? 31.561 -7.442 -34.178 1.00 96.19 190 ILE A O 1
ATOM 1504 N N . ARG A 1 191 ? 30.816 -5.486 -34.964 1.00 96.81 191 ARG A N 1
ATOM 1505 C CA . ARG A 1 191 ? 29.947 -5.184 -33.809 1.00 96.81 191 ARG A CA 1
ATOM 1506 C C . ARG A 1 191 ? 28.505 -5.643 -33.994 1.00 96.81 191 ARG A C 1
ATOM 1508 O O . ARG A 1 191 ? 27.657 -5.348 -33.153 1.00 96.81 191 ARG A O 1
ATOM 1515 N N . SER A 1 192 ? 28.202 -6.334 -35.092 1.00 95.56 192 SER A N 1
ATOM 1516 C CA . SER A 1 192 ? 26.856 -6.860 -35.323 1.00 95.56 192 SER A CA 1
ATOM 1517 C C . SER A 1 192 ? 26.488 -7.954 -34.302 1.00 95.56 192 SER A C 1
ATOM 1519 O O . SER A 1 192 ? 27.386 -8.634 -33.817 1.00 95.56 192 SER A O 1
ATOM 1521 N N . PRO A 1 193 ? 25.195 -8.159 -33.989 1.00 97.00 193 PRO A N 1
ATOM 1522 C CA . PRO A 1 193 ? 24.758 -9.118 -32.963 1.00 97.00 193 PRO A CA 1
ATOM 1523 C C . PRO A 1 193 ? 25.153 -10.579 -33.215 1.00 97.00 193 PRO A C 1
ATOM 1525 O O . PRO A 1 193 ? 25.141 -11.381 -32.292 1.00 97.00 193 PRO A O 1
ATOM 1528 N N . ILE A 1 194 ? 25.481 -10.923 -34.465 1.00 96.31 194 ILE A N 1
ATOM 1529 C CA . ILE A 1 194 ? 25.908 -12.269 -34.877 1.00 96.31 194 ILE A CA 1
ATOM 1530 C C . ILE A 1 194 ? 27.351 -12.550 -34.419 1.00 96.31 194 ILE A C 1
ATOM 1532 O O . ILE A 1 194 ? 27.751 -13.700 -34.277 1.00 96.31 194 ILE A O 1
ATOM 1536 N N . TRP A 1 195 ? 28.151 -11.502 -34.203 1.00 95.75 195 TRP A N 1
ATOM 1537 C CA . TRP A 1 195 ? 29.551 -11.628 -33.808 1.00 95.75 195 TRP A CA 1
ATOM 1538 C C . TRP A 1 195 ? 29.700 -11.766 -32.294 1.00 95.75 195 TRP A C 1
ATOM 1540 O O . TRP A 1 195 ? 28.989 -11.124 -31.518 1.00 95.75 195 TRP A O 1
ATOM 1550 N N . HIS A 1 196 ? 30.698 -12.544 -31.871 1.00 95.19 196 HIS A N 1
ATOM 1551 C CA . HIS A 1 196 ? 31.123 -12.583 -30.476 1.00 95.19 196 HIS A CA 1
ATOM 1552 C C . HIS A 1 196 ? 31.615 -11.197 -30.031 1.00 95.19 196 HIS A C 1
ATOM 1554 O O . HIS A 1 196 ? 32.393 -10.548 -30.732 1.00 95.19 196 HIS A O 1
ATOM 1560 N N . GLY A 1 197 ? 31.145 -10.716 -28.876 1.00 93.31 197 GLY A N 1
ATOM 1561 C CA . GLY A 1 197 ? 31.413 -9.342 -28.437 1.00 93.31 197 GLY A CA 1
ATOM 1562 C C . GLY A 1 197 ? 30.779 -8.275 -29.343 1.00 93.31 197 GLY A C 1
ATOM 1563 O O . GLY A 1 197 ? 31.280 -7.147 -29.401 1.00 93.31 197 GLY A O 1
ATOM 1564 N N . GLY A 1 198 ? 29.722 -8.646 -30.079 1.00 95.00 198 GLY A N 1
ATOM 1565 C CA . GLY A 1 198 ? 28.812 -7.775 -30.820 1.00 95.00 198 GLY A CA 1
ATOM 1566 C C . GLY A 1 198 ? 27.673 -7.230 -29.948 1.00 95.00 198 GLY A C 1
ATOM 1567 O O . GLY A 1 198 ? 27.446 -7.686 -28.828 1.00 95.00 198 GLY A O 1
ATOM 1568 N N . GLY A 1 199 ? 27.001 -6.175 -30.416 1.00 96.50 199 GLY A N 1
ATOM 1569 C CA . GLY A 1 199 ? 25.962 -5.502 -29.630 1.00 96.50 199 GLY A CA 1
ATOM 1570 C C . GLY A 1 199 ? 24.682 -6.334 -29.576 1.00 96.50 199 GLY A C 1
ATOM 1571 O O . GLY A 1 199 ? 24.381 -7.055 -30.525 1.00 96.50 199 GLY A O 1
ATOM 1572 N N . ARG A 1 200 ? 23.884 -6.216 -28.508 1.00 97.12 200 ARG A N 1
ATOM 1573 C CA . ARG A 1 200 ? 22.594 -6.927 -28.442 1.00 97.12 200 ARG A CA 1
ATOM 1574 C C . ARG A 1 200 ? 21.560 -6.261 -29.354 1.00 97.12 200 ARG A C 1
ATOM 1576 O O . ARG A 1 200 ? 21.436 -5.039 -29.349 1.00 97.12 200 ARG A O 1
ATOM 1583 N N . ALA A 1 201 ? 20.827 -7.071 -30.125 1.00 95.69 201 ALA A N 1
ATOM 1584 C CA . ALA A 1 201 ? 19.763 -6.598 -31.018 1.00 95.69 201 ALA A CA 1
ATOM 1585 C C . ALA A 1 201 ? 18.520 -6.162 -30.229 1.00 95.69 201 ALA A C 1
ATOM 1587 O O . ALA A 1 201 ? 18.126 -5.002 -30.284 1.00 95.69 201 ALA A O 1
ATOM 1588 N N . PHE A 1 202 ? 17.958 -7.087 -29.447 1.00 95.69 202 PHE A N 1
ATOM 1589 C CA . PHE A 1 202 ? 16.850 -6.835 -28.533 1.00 95.69 202 PHE A CA 1
ATOM 1590 C C . PHE A 1 202 ? 17.346 -7.037 -27.108 1.00 95.69 202 PHE A C 1
ATOM 1592 O O . PHE A 1 202 ? 17.668 -8.144 -26.680 1.00 95.69 202 PHE A O 1
ATOM 1599 N N . GLY A 1 203 ? 17.466 -5.937 -26.386 1.00 95.25 203 GLY A N 1
ATOM 1600 C CA . GLY A 1 203 ? 17.855 -5.925 -24.989 1.00 95.25 203 GLY A CA 1
ATOM 1601 C C . GLY A 1 203 ? 17.255 -4.706 -24.304 1.00 95.25 203 GLY A C 1
ATOM 1602 O O . GLY A 1 203 ? 16.683 -3.842 -24.976 1.00 95.25 203 GLY A O 1
ATOM 1603 N N . PRO A 1 204 ? 17.345 -4.625 -22.972 1.00 96.94 204 PRO A N 1
ATOM 1604 C CA . PRO A 1 204 ? 16.767 -3.518 -22.235 1.00 96.94 204 PRO A CA 1
ATOM 1605 C C . PRO A 1 204 ? 17.404 -2.186 -22.666 1.00 96.94 204 PRO A C 1
ATOM 1607 O O . PRO A 1 204 ? 18.629 -2.054 -22.779 1.00 96.94 204 PRO A O 1
ATOM 1610 N N . ARG A 1 205 ? 16.548 -1.194 -22.924 1.00 95.00 205 ARG A N 1
ATOM 1611 C CA . ARG A 1 205 ? 16.909 0.175 -23.314 1.00 95.00 205 ARG A CA 1
ATOM 1612 C C . ARG A 1 205 ? 16.573 1.128 -22.172 1.00 95.00 205 ARG A C 1
ATOM 1614 O O . ARG A 1 205 ? 15.554 1.802 -22.207 1.00 95.00 205 ARG A O 1
ATOM 1621 N N . GLY A 1 206 ? 17.400 1.108 -21.128 1.00 91.38 206 GLY A N 1
ATOM 1622 C CA . GLY A 1 206 ? 17.176 1.887 -19.910 1.00 91.38 206 GLY A CA 1
ATOM 1623 C C . GLY A 1 206 ? 17.622 3.356 -19.992 1.00 91.38 206 GLY A C 1
ATOM 1624 O O . GLY A 1 206 ? 18.452 3.695 -20.847 1.00 91.38 206 GLY A O 1
ATOM 1625 N N . PRO A 1 207 ? 17.136 4.205 -19.064 1.00 95.69 207 PRO A N 1
ATOM 1626 C CA . PRO A 1 207 ? 16.183 3.886 -17.989 1.00 95.69 207 PRO A CA 1
ATOM 1627 C C . PRO A 1 207 ? 14.726 3.777 -18.486 1.00 95.69 207 PRO A C 1
ATOM 1629 O O . PRO A 1 207 ? 14.289 4.580 -19.302 1.00 95.69 207 PRO A O 1
ATOM 1632 N N . THR A 1 208 ? 13.967 2.790 -17.987 1.00 96.81 208 THR A N 1
ATOM 1633 C CA . THR A 1 208 ? 12.530 2.610 -18.305 1.00 96.81 208 THR A CA 1
ATOM 1634 C C . THR A 1 208 ? 11.668 2.734 -17.051 1.00 96.81 208 THR A C 1
ATOM 1636 O O . THR A 1 208 ? 11.969 2.119 -16.024 1.00 96.81 208 THR A O 1
ATOM 1639 N N . SER A 1 209 ? 10.599 3.529 -17.132 1.00 97.31 209 SER A N 1
ATOM 1640 C CA . SER A 1 209 ? 9.611 3.697 -16.064 1.00 97.31 209 SER A CA 1
ATOM 1641 C C . SER A 1 209 ? 8.375 2.831 -16.320 1.00 97.31 209 SER A C 1
ATOM 1643 O O . SER A 1 209 ? 7.941 2.662 -17.457 1.00 97.31 209 SER A O 1
ATOM 1645 N N . TYR A 1 210 ? 7.799 2.288 -15.246 1.00 97.50 210 TYR A N 1
ATOM 1646 C CA . TYR A 1 210 ? 6.545 1.517 -15.270 1.00 97.50 210 TYR A CA 1
ATOM 1647 C C . TYR A 1 210 ? 5.397 2.311 -14.631 1.00 97.50 210 TYR A C 1
ATOM 1649 O O . TYR A 1 210 ? 4.489 1.747 -14.019 1.00 97.50 210 TYR A O 1
ATOM 1657 N N . TYR A 1 211 ? 5.472 3.638 -14.716 1.00 98.19 211 TYR A N 1
ATOM 1658 C CA . TYR A 1 211 ? 4.527 4.535 -14.070 1.00 98.19 211 TYR A CA 1
ATOM 1659 C C . TYR A 1 211 ? 3.178 4.528 -14.792 1.00 98.19 211 TYR A C 1
ATOM 1661 O O . TYR A 1 211 ? 3.099 4.759 -15.996 1.00 98.19 211 TYR A O 1
ATOM 1669 N N . TYR A 1 212 ? 2.114 4.311 -14.026 1.00 98.19 212 TYR A N 1
ATOM 1670 C CA . TYR A 1 212 ? 0.737 4.556 -14.434 1.00 98.19 212 TYR A CA 1
ATOM 1671 C C . TYR A 1 212 ? -0.101 4.864 -13.192 1.00 98.19 212 TYR A C 1
ATOM 1673 O O . TYR A 1 212 ? 0.231 4.437 -12.081 1.00 98.19 212 TYR A O 1
ATOM 1681 N N . MET A 1 213 ? -1.191 5.612 -13.367 1.00 98.06 213 MET A N 1
ATOM 1682 C CA . MET A 1 213 ? -2.087 5.987 -12.273 1.00 98.06 213 MET A CA 1
ATOM 1683 C C . MET A 1 213 ? -3.434 5.301 -12.413 1.00 98.06 213 MET A C 1
ATOM 1685 O O . MET A 1 213 ? -4.101 5.426 -13.436 1.00 98.06 213 MET A O 1
ATOM 1689 N N . LEU A 1 214 ? -3.854 4.617 -11.349 1.00 97.81 214 LEU A N 1
ATOM 1690 C CA . LEU A 1 214 ? -5.213 4.104 -11.246 1.00 97.81 214 LEU A CA 1
ATOM 1691 C C . LEU A 1 214 ? -6.204 5.225 -10.884 1.00 97.81 214 LEU A C 1
ATOM 1693 O O . LEU A 1 214 ? -5.868 6.107 -10.071 1.00 97.81 214 LEU A O 1
ATOM 1697 N N . PRO A 1 215 ? -7.448 5.163 -11.400 1.00 97.75 215 PRO A N 1
ATOM 1698 C CA . PRO A 1 215 ? -8.529 6.045 -10.979 1.00 97.75 215 PRO A CA 1
ATOM 1699 C C . PRO A 1 215 ? -8.654 6.097 -9.453 1.00 97.75 215 PRO A C 1
ATOM 1701 O O . PRO A 1 215 ? -8.551 5.077 -8.770 1.00 97.75 215 PRO A O 1
ATOM 1704 N N . MET A 1 216 ? -8.895 7.290 -8.898 1.00 97.00 216 MET A N 1
ATOM 1705 C CA . MET A 1 216 ? -8.988 7.472 -7.440 1.00 97.00 216 MET A CA 1
ATOM 1706 C C . MET A 1 216 ? -10.049 6.558 -6.816 1.00 97.00 216 MET A C 1
ATOM 1708 O O . MET A 1 216 ? -9.758 5.881 -5.837 1.00 97.00 216 MET A O 1
ATOM 1712 N N . LYS A 1 217 ? -11.241 6.479 -7.425 1.00 97.06 217 LYS A N 1
ATOM 1713 C CA . LYS A 1 217 ? -12.341 5.636 -6.929 1.00 97.06 217 LYS A CA 1
ATOM 1714 C C . LYS A 1 217 ? -11.968 4.147 -6.901 1.00 97.06 217 LYS A C 1
ATOM 1716 O O . LYS A 1 217 ? -12.334 3.457 -5.961 1.00 97.06 217 LYS A O 1
ATOM 1721 N N . GLN A 1 218 ? -11.176 3.665 -7.863 1.00 97.75 218 GLN A N 1
ATOM 1722 C CA . GLN A 1 218 ? -10.711 2.273 -7.878 1.00 97.75 218 GLN A CA 1
ATOM 1723 C C . GLN A 1 218 ? -9.709 1.988 -6.749 1.00 97.75 218 GLN A C 1
ATOM 1725 O O . GLN A 1 218 ? -9.778 0.937 -6.120 1.00 97.75 218 GLN A O 1
ATOM 1730 N N . ARG A 1 219 ? -8.806 2.934 -6.453 1.00 98.12 219 ARG A N 1
ATOM 1731 C CA . ARG A 1 219 ? -7.863 2.816 -5.325 1.00 98.12 219 ARG A CA 1
ATOM 1732 C C . ARG A 1 219 ? -8.587 2.805 -3.977 1.00 98.12 219 ARG A C 1
ATOM 1734 O O . ARG A 1 219 ? -8.268 1.982 -3.127 1.00 98.12 219 ARG A O 1
ATOM 1741 N N . VAL A 1 220 ? -9.579 3.681 -3.820 1.00 98.06 220 VAL A N 1
ATOM 1742 C CA . VAL A 1 220 ? -10.440 3.761 -2.628 1.00 98.06 220 VAL A CA 1
ATOM 1743 C C . VAL A 1 220 ? -11.241 2.475 -2.448 1.00 98.06 220 VAL A C 1
ATOM 1745 O O . VAL A 1 220 ? -11.253 1.908 -1.361 1.00 98.06 220 VAL A O 1
ATOM 1748 N N . LEU A 1 221 ? -11.846 1.966 -3.523 1.00 98.06 221 LEU A N 1
ATOM 1749 C CA . LEU A 1 2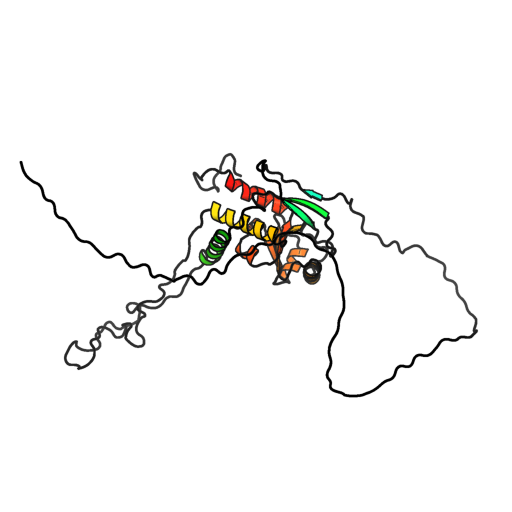21 ? -12.572 0.701 -3.485 1.00 98.06 221 LEU A CA 1
ATOM 1750 C C . LEU A 1 221 ? -11.651 -0.469 -3.109 1.00 98.06 221 LEU A C 1
ATOM 1752 O O . LEU A 1 221 ? -12.049 -1.317 -2.322 1.00 98.06 221 LEU A O 1
ATOM 1756 N N . GLY A 1 222 ? -10.401 -0.481 -3.581 1.00 98.00 222 GLY A N 1
ATOM 1757 C CA . GLY A 1 222 ? -9.410 -1.470 -3.148 1.00 98.00 222 GLY A CA 1
ATOM 1758 C C . GLY A 1 222 ? -9.139 -1.448 -1.640 1.00 98.00 222 GLY A C 1
ATOM 1759 O O . GLY A 1 222 ? -9.017 -2.510 -1.039 1.00 98.00 222 GLY A O 1
ATOM 1760 N N . LEU A 1 223 ? -9.102 -0.268 -1.010 1.00 98.06 223 LEU A N 1
ATOM 1761 C CA . LEU A 1 223 ? -8.973 -0.154 0.449 1.00 98.06 223 LEU A CA 1
ATOM 1762 C C . LEU A 1 223 ? -10.217 -0.680 1.177 1.00 98.06 223 LEU A C 1
ATOM 1764 O O . LEU A 1 223 ? -10.075 -1.473 2.102 1.00 98.06 223 LEU A O 1
ATOM 1768 N N . LYS A 1 224 ? -11.424 -0.306 0.729 1.00 98.25 224 LYS A N 1
ATOM 1769 C CA . LYS A 1 224 ? -12.690 -0.808 1.299 1.00 98.25 224 LYS A CA 1
ATOM 1770 C C . LYS A 1 224 ? -12.779 -2.336 1.230 1.00 98.25 224 LYS A C 1
ATOM 1772 O O . LYS A 1 224 ? -13.096 -2.992 2.216 1.00 98.25 224 LYS A O 1
ATOM 1777 N N . VAL A 1 225 ? -12.426 -2.914 0.081 1.00 98.25 225 VAL A N 1
ATOM 1778 C CA . VAL A 1 225 ? -12.415 -4.371 -0.103 1.00 98.25 225 VAL A CA 1
ATOM 1779 C C . VAL A 1 225 ? -11.369 -5.037 0.795 1.00 98.25 225 VAL A C 1
ATOM 1781 O O . VAL A 1 225 ? -11.643 -6.099 1.342 1.00 98.25 225 VAL A O 1
ATOM 1784 N N . ALA A 1 226 ? -10.196 -4.425 0.992 1.00 98.19 226 ALA A N 1
ATOM 1785 C CA . ALA A 1 226 ? -9.172 -4.969 1.885 1.00 98.19 226 ALA A CA 1
ATOM 1786 C C . ALA A 1 226 ? -9.633 -4.963 3.352 1.00 98.19 226 ALA A C 1
ATOM 1788 O O . ALA A 1 226 ? -9.442 -5.954 4.051 1.00 98.19 226 ALA A O 1
ATOM 1789 N N . LEU A 1 227 ? -10.270 -3.874 3.801 1.00 98.12 227 LEU A N 1
ATOM 1790 C CA . LEU A 1 227 ? -10.844 -3.770 5.147 1.00 98.12 227 LEU A CA 1
ATOM 1791 C C . LEU A 1 227 ? -11.970 -4.785 5.347 1.00 98.12 227 LEU A C 1
ATOM 1793 O O . LEU A 1 227 ? -11.988 -5.492 6.350 1.00 98.12 227 LEU A O 1
ATOM 1797 N N . THR A 1 228 ? -12.862 -4.905 4.362 1.00 98.06 228 THR A N 1
ATOM 1798 C CA . THR A 1 228 ? -13.952 -5.883 4.406 1.00 98.06 228 THR A CA 1
ATOM 1799 C C . THR A 1 228 ? -13.415 -7.313 4.449 1.00 98.06 228 THR A C 1
ATOM 1801 O O . THR A 1 228 ? -13.889 -8.116 5.242 1.00 98.06 228 THR A O 1
ATOM 1804 N N . ALA A 1 229 ? -12.391 -7.639 3.653 1.00 97.50 229 ALA A N 1
ATOM 1805 C CA . ALA A 1 229 ? -11.780 -8.966 3.672 1.00 97.50 229 ALA A CA 1
ATOM 1806 C C . ALA A 1 229 ? -11.198 -9.306 5.054 1.00 97.50 229 ALA A C 1
ATOM 1808 O O . ALA A 1 229 ? -11.474 -10.386 5.566 1.00 97.50 229 ALA A O 1
ATOM 1809 N N . LYS A 1 230 ? -10.478 -8.367 5.687 1.00 97.56 230 LYS A N 1
ATOM 1810 C CA . LYS A 1 230 ? -9.945 -8.549 7.047 1.00 97.56 230 LYS A CA 1
ATOM 1811 C C . LYS A 1 230 ? -11.049 -8.730 8.087 1.00 97.56 230 LYS A C 1
ATOM 1813 O O . LYS A 1 230 ? -10.958 -9.633 8.910 1.00 97.56 230 LYS A O 1
ATOM 1818 N N . GLN A 1 231 ? -12.117 -7.939 8.006 1.00 96.88 231 GLN A N 1
ATOM 1819 C CA . GLN A 1 231 ? -13.277 -8.087 8.888 1.00 96.88 231 GLN A CA 1
ATOM 1820 C C . GLN A 1 231 ? -13.971 -9.445 8.702 1.00 96.88 231 GLN A C 1
ATOM 1822 O O . GLN A 1 231 ? -14.266 -10.121 9.680 1.00 96.88 231 GLN A O 1
ATOM 1827 N N . MET A 1 232 ? -14.215 -9.870 7.458 1.00 96.19 232 MET A N 1
ATOM 1828 C CA . MET A 1 232 ? -14.878 -11.147 7.158 1.00 96.19 232 MET A CA 1
ATOM 1829 C C . MET A 1 232 ? -14.050 -12.365 7.581 1.00 96.19 232 MET A C 1
ATOM 1831 O O . MET A 1 232 ? -14.622 -13.410 7.879 1.00 96.19 232 MET A O 1
ATOM 1835 N N . GLN A 1 233 ? -12.722 -12.242 7.579 1.00 96.06 233 GLN A N 1
ATOM 1836 C CA . GLN A 1 233 ? -11.800 -13.288 8.028 1.00 96.06 233 GLN A CA 1
ATOM 1837 C C . GLN A 1 233 ? -11.656 -13.341 9.556 1.00 96.06 233 GLN A C 1
ATOM 1839 O O . GLN A 1 233 ? -11.164 -14.339 10.069 1.00 96.06 233 GLN A O 1
ATOM 1844 N N . GLY A 1 234 ? -12.113 -12.310 10.277 1.00 95.56 234 GLY A N 1
ATOM 1845 C CA . GLY A 1 234 ? -11.886 -12.177 11.718 1.00 95.56 234 GLY A CA 1
ATOM 1846 C C . GLY A 1 234 ? -10.478 -11.690 12.076 1.00 95.56 234 GLY A C 1
ATOM 1847 O O . GLY A 1 234 ? -10.095 -11.762 13.235 1.00 95.56 234 GLY A O 1
ATOM 1848 N N . ASP A 1 235 ? -9.729 -11.172 11.098 1.00 97.00 235 ASP A N 1
ATOM 1849 C CA . ASP A 1 235 ? -8.349 -10.688 11.250 1.00 97.00 235 ASP A CA 1
ATOM 1850 C C . ASP A 1 235 ? -8.276 -9.189 11.616 1.00 97.00 235 ASP A C 1
ATOM 1852 O O . ASP A 1 235 ? -7.187 -8.615 11.746 1.00 97.00 235 ASP A O 1
ATOM 1856 N N . LEU A 1 236 ? -9.430 -8.519 11.686 1.00 97.44 236 LEU A N 1
ATOM 1857 C CA . LEU A 1 236 ? -9.554 -7.111 12.050 1.00 97.44 236 LEU A CA 1
ATOM 1858 C C . LEU A 1 236 ? -9.878 -6.980 13.539 1.00 97.44 236 LEU A C 1
ATOM 1860 O O . LEU A 1 236 ? -10.967 -7.351 13.970 1.00 97.44 236 LEU A O 1
ATOM 1864 N N . HIS A 1 237 ? -8.965 -6.371 14.289 1.00 96.75 237 HIS A N 1
ATOM 1865 C CA . HIS A 1 237 ? -9.149 -6.053 15.700 1.00 96.75 237 HIS A CA 1
ATOM 1866 C C . HIS A 1 237 ? -9.244 -4.543 15.895 1.00 96.75 237 HIS A C 1
ATOM 1868 O O . HIS A 1 237 ? -8.495 -3.764 15.297 1.00 96.75 237 HIS A O 1
ATOM 1874 N N . ILE A 1 238 ? -10.178 -4.128 16.743 1.00 96.81 238 ILE A N 1
ATOM 1875 C CA . ILE A 1 238 ? -10.365 -2.728 17.109 1.00 96.81 238 ILE A CA 1
ATOM 1876 C C . ILE A 1 238 ? -9.881 -2.555 18.531 1.00 96.81 238 ILE A C 1
ATOM 1878 O O . ILE A 1 238 ? -10.260 -3.314 19.421 1.00 96.81 238 ILE A O 1
ATOM 1882 N N . VAL A 1 239 ? -9.060 -1.539 18.733 1.00 95.44 239 VAL A N 1
ATOM 1883 C CA . VAL A 1 239 ? -8.513 -1.190 20.033 1.00 95.44 239 VAL A CA 1
ATOM 1884 C C . VAL A 1 239 ? -8.968 0.217 20.402 1.00 95.44 239 VAL A C 1
ATOM 1886 O O . VAL A 1 239 ? -9.147 1.062 19.526 1.00 95.44 239 VAL A O 1
ATOM 1889 N N . ASP A 1 240 ? -9.177 0.459 21.692 1.00 93.19 240 ASP A N 1
ATOM 1890 C CA . ASP A 1 240 ? -9.441 1.800 22.216 1.00 93.19 240 ASP A CA 1
ATOM 1891 C C . ASP A 1 240 ? -8.235 2.732 21.979 1.00 93.19 240 ASP A C 1
ATOM 1893 O O . ASP A 1 240 ? -8.270 3.589 21.093 1.00 93.19 240 ASP A O 1
ATOM 1897 N N . SER A 1 241 ? -7.116 2.459 22.661 1.00 92.06 241 SER A N 1
ATOM 1898 C CA . SER A 1 241 ? -5.844 3.178 22.529 1.00 92.06 241 SER A CA 1
ATOM 1899 C C . SER A 1 241 ? -4.655 2.238 22.282 1.00 92.06 241 SER A C 1
ATOM 1901 O O . SER A 1 241 ? -4.640 1.087 22.724 1.00 92.06 241 SER A O 1
ATOM 1903 N N . LEU A 1 242 ? -3.614 2.725 21.591 1.00 93.56 242 LEU A N 1
ATOM 1904 C CA . LEU A 1 242 ? -2.361 1.973 21.398 1.00 93.56 242 LEU A CA 1
ATOM 1905 C C . LEU A 1 242 ? -1.400 2.056 22.597 1.00 93.56 242 LEU A C 1
ATOM 1907 O O . LEU A 1 242 ? -0.210 1.763 22.469 1.00 93.56 242 LEU A O 1
ATOM 1911 N N . GLU A 1 243 ? -1.895 2.465 23.761 1.00 91.94 243 GLU A N 1
ATOM 1912 C CA . GLU A 1 243 ? -1.087 2.561 24.967 1.00 91.94 243 GLU A CA 1
ATOM 1913 C C . GLU A 1 243 ? -0.784 1.174 25.532 1.00 91.94 243 GLU A C 1
ATOM 1915 O O . GLU A 1 243 ? -1.656 0.317 25.691 1.00 91.94 243 GLU A O 1
ATOM 1920 N N . MET A 1 244 ? 0.486 0.968 25.857 1.00 92.00 244 MET A N 1
ATOM 1921 C CA . MET A 1 244 ? 1.013 -0.280 26.389 1.00 92.00 244 MET A CA 1
ATOM 1922 C C . MET A 1 244 ? 1.739 0.017 27.705 1.00 92.00 244 MET A C 1
ATOM 1924 O O . MET A 1 244 ? 2.439 1.031 27.778 1.00 92.00 244 MET A O 1
ATOM 1928 N N . PRO A 1 245 ? 1.625 -0.843 28.735 1.00 91.94 245 PRO A N 1
ATOM 1929 C CA . PRO A 1 245 ? 2.192 -0.586 30.061 1.00 91.94 245 PRO A CA 1
ATOM 1930 C C . PRO A 1 245 ? 3.722 -0.619 30.087 1.00 91.94 245 PRO A C 1
ATOM 1932 O O . PRO A 1 245 ? 4.339 -0.096 31.010 1.00 91.94 245 PRO A O 1
ATOM 1935 N N . THR A 1 246 ? 4.348 -1.269 29.108 1.00 92.75 246 THR A N 1
ATOM 1936 C CA . THR A 1 246 ? 5.788 -1.538 29.091 1.00 92.75 246 THR A CA 1
ATOM 1937 C C . THR A 1 246 ? 6.351 -1.252 27.702 1.00 92.75 246 THR A C 1
ATOM 1939 O O . THR A 1 246 ? 5.626 -1.311 26.715 1.00 92.75 246 THR A O 1
ATOM 1942 N N . PHE A 1 247 ? 7.647 -0.955 27.612 1.00 94.19 247 PHE A N 1
ATOM 1943 C CA . PHE A 1 247 ? 8.372 -0.755 26.348 1.00 94.19 247 PHE A CA 1
ATOM 1944 C C . PHE A 1 247 ? 8.896 -2.069 25.733 1.00 94.19 247 PHE A C 1
ATOM 1946 O O . PHE A 1 247 ? 9.526 -2.060 24.674 1.00 94.19 247 PHE A O 1
ATOM 1953 N N . ASP A 1 248 ? 8.665 -3.204 26.396 1.00 94.75 248 ASP A N 1
ATOM 1954 C CA . ASP A 1 248 ? 9.286 -4.476 26.046 1.00 94.75 248 ASP A CA 1
ATOM 1955 C C . ASP A 1 248 ? 8.659 -5.109 24.792 1.00 94.75 248 ASP A C 1
ATOM 1957 O O . ASP A 1 248 ? 7.450 -5.353 24.746 1.00 94.75 248 ASP A O 1
ATOM 1961 N N . PRO A 1 249 ? 9.463 -5.501 23.785 1.00 96.12 249 PRO A N 1
ATOM 1962 C CA . PRO A 1 249 ? 8.950 -6.176 22.592 1.00 96.12 249 PRO A CA 1
ATOM 1963 C C . PRO A 1 249 ? 8.390 -7.574 22.899 1.00 96.12 249 PRO A C 1
ATOM 1965 O O . PRO A 1 249 ? 7.535 -8.079 22.171 1.00 96.12 249 PRO A O 1
ATOM 1968 N N . GLN A 1 250 ? 8.862 -8.215 23.973 1.00 94.81 250 GLN A N 1
ATOM 1969 C CA . GLN A 1 250 ? 8.366 -9.529 24.390 1.00 94.81 250 GLN A CA 1
ATOM 1970 C C . GLN A 1 250 ? 6.902 -9.460 24.827 1.00 94.81 250 GLN A C 1
ATOM 1972 O O . GLN A 1 250 ? 6.122 -10.309 24.404 1.00 94.81 250 GLN A O 1
ATOM 1977 N N . TYR A 1 251 ? 6.516 -8.401 25.550 1.00 94.75 251 TYR A N 1
ATOM 1978 C CA . TYR A 1 251 ? 5.128 -8.159 25.947 1.00 94.75 251 TYR A CA 1
ATOM 1979 C C . TYR A 1 251 ? 4.196 -8.182 24.728 1.00 94.75 251 TYR A C 1
ATOM 1981 O O . TYR A 1 251 ? 3.216 -8.923 24.699 1.00 94.75 251 TYR A O 1
ATOM 1989 N N . LEU A 1 252 ? 4.541 -7.431 23.676 1.00 94.81 252 LEU A N 1
ATOM 1990 C CA . LEU A 1 252 ? 3.727 -7.342 22.462 1.00 94.81 252 LEU A CA 1
ATOM 1991 C C . LEU A 1 252 ? 3.648 -8.681 21.710 1.00 94.81 252 LEU A C 1
ATOM 1993 O O . LEU A 1 252 ? 2.592 -9.053 21.192 1.00 94.81 252 LEU A O 1
ATOM 1997 N N . ALA A 1 253 ? 4.757 -9.424 21.658 1.00 94.81 253 ALA A N 1
ATOM 1998 C CA . ALA A 1 253 ? 4.797 -10.740 21.029 1.00 94.81 253 ALA A CA 1
ATOM 1999 C C . ALA A 1 253 ? 3.956 -11.775 21.793 1.00 94.81 253 ALA A C 1
ATOM 2001 O O . ALA A 1 253 ? 3.261 -12.580 21.169 1.00 94.81 253 ALA A O 1
ATOM 2002 N N . ASP A 1 254 ? 4.000 -11.752 23.123 1.00 94.44 254 ASP A N 1
ATOM 2003 C CA . ASP A 1 254 ? 3.243 -12.671 23.969 1.00 94.44 254 ASP A CA 1
ATOM 2004 C C . ASP A 1 254 ? 1.753 -12.315 24.002 1.00 94.44 254 ASP A C 1
ATOM 2006 O O . ASP A 1 254 ? 0.919 -13.218 23.919 1.00 94.44 254 ASP A O 1
ATOM 2010 N N . LEU A 1 255 ? 1.404 -11.024 23.968 1.00 94.38 255 LEU A N 1
ATOM 2011 C CA . LEU A 1 255 ? 0.028 -10.556 23.772 1.00 94.38 255 LEU A CA 1
ATOM 2012 C C . LEU A 1 255 ? -0.554 -11.096 22.461 1.00 94.38 255 LEU A C 1
ATOM 2014 O O . LEU A 1 255 ? -1.626 -11.703 22.462 1.00 94.38 255 LEU A O 1
ATOM 2018 N N . ALA A 1 256 ? 0.169 -10.949 21.347 1.00 94.50 256 ALA A N 1
ATOM 2019 C CA . ALA A 1 256 ? -0.285 -11.446 20.050 1.00 94.50 256 ALA A CA 1
ATOM 2020 C C . ALA A 1 256 ? -0.451 -12.978 20.026 1.00 94.50 256 ALA A C 1
ATOM 2022 O O . ALA A 1 256 ? -1.375 -13.493 19.395 1.00 94.50 256 ALA A O 1
ATOM 2023 N N . ARG A 1 257 ? 0.416 -13.720 20.732 1.00 94.19 257 ARG A N 1
ATOM 2024 C CA . ARG A 1 257 ? 0.307 -15.183 20.873 1.00 94.19 257 ARG A CA 1
ATOM 2025 C C . ARG A 1 257 ? -0.910 -15.591 21.692 1.00 94.19 257 ARG A C 1
ATOM 2027 O O . ARG A 1 257 ? -1.617 -16.508 21.279 1.00 94.19 257 ARG A O 1
ATOM 2034 N N . TYR A 1 258 ? -1.142 -14.916 22.816 1.00 94.56 258 TYR A N 1
ATOM 2035 C CA . TYR A 1 258 ? -2.264 -15.185 23.711 1.00 94.56 258 TYR A CA 1
ATOM 2036 C C . TYR A 1 258 ? -3.611 -14.914 23.026 1.00 94.56 258 TYR A C 1
ATOM 2038 O O . TYR A 1 258 ? -4.526 -15.722 23.135 1.00 94.56 258 TYR A O 1
ATOM 2046 N N . ARG A 1 259 ? -3.709 -13.827 22.249 1.00 93.62 259 ARG A N 1
ATOM 2047 C CA . ARG A 1 259 ? -4.922 -13.458 21.489 1.00 93.62 259 ARG A CA 1
ATOM 2048 C C . ARG A 1 259 ? -5.067 -14.149 20.139 1.00 93.62 259 ARG A C 1
ATOM 2050 O O . ARG A 1 259 ? -6.043 -13.916 19.434 1.00 93.62 259 ARG A O 1
ATOM 2057 N N . HIS A 1 260 ? -4.099 -14.981 19.766 1.00 93.50 260 HIS A N 1
ATOM 2058 C CA . HIS A 1 260 ? -4.074 -15.688 18.488 1.00 93.50 260 HIS A CA 1
ATOM 2059 C C . HIS A 1 260 ? -4.121 -14.770 17.253 1.00 93.50 260 HIS A C 1
ATOM 2061 O O . HIS A 1 260 ? -4.658 -15.147 16.217 1.00 93.50 260 HIS A O 1
ATOM 2067 N N . TRP A 1 261 ? -3.469 -13.605 17.312 1.00 93.56 261 TRP A N 1
ATOM 2068 C CA . TRP A 1 261 ? -3.375 -12.642 16.201 1.00 93.56 261 TRP A CA 1
ATOM 2069 C C . TRP A 1 261 ? -2.460 -13.081 15.041 1.00 93.56 261 TRP A C 1
ATOM 2071 O O . TRP A 1 261 ? -2.095 -12.283 14.174 1.00 93.56 261 TRP A O 1
ATOM 2081 N N . GLY A 1 262 ? -2.040 -14.342 15.026 1.00 92.94 262 GLY A N 1
ATOM 2082 C CA . GLY A 1 262 ? -1.126 -14.869 14.024 1.00 92.94 262 GLY A CA 1
ATOM 2083 C C . GLY A 1 262 ? 0.318 -14.388 14.194 1.00 92.94 262 GLY A C 1
ATOM 2084 O O . GLY A 1 262 ? 0.773 -14.006 15.273 1.00 92.94 262 GLY A O 1
ATOM 2085 N N . ARG A 1 263 ? 1.088 -14.479 13.110 1.00 94.81 263 ARG A N 1
ATOM 2086 C CA . ARG A 1 263 ? 2.539 -14.249 13.094 1.00 94.81 263 ARG A CA 1
ATOM 2087 C C . ARG A 1 263 ? 2.918 -12.788 12.876 1.00 94.81 263 ARG A C 1
ATOM 2089 O O . ARG A 1 263 ? 4.043 -12.408 13.199 1.00 94.81 263 ARG A O 1
ATOM 2096 N N . SER A 1 264 ? 2.040 -11.991 12.275 1.00 97.31 264 SER A N 1
ATOM 2097 C CA . SER A 1 264 ? 2.328 -10.606 11.896 1.00 97.31 264 SER A CA 1
ATOM 2098 C C . SER A 1 264 ? 1.100 -9.723 12.056 1.00 97.31 264 SER A C 1
ATOM 2100 O O . SER A 1 264 ? 0.033 -10.081 11.562 1.00 97.31 264 SER A O 1
ATOM 2102 N N . ALA A 1 265 ? 1.276 -8.560 12.686 1.00 97.38 265 ALA A N 1
ATOM 2103 C CA . ALA A 1 265 ? 0.204 -7.591 12.887 1.00 97.38 265 ALA A CA 1
ATOM 2104 C C . ALA A 1 265 ? 0.625 -6.189 12.437 1.00 97.38 265 ALA A C 1
ATOM 2106 O O . ALA A 1 265 ? 1.781 -5.779 12.593 1.00 97.38 265 ALA A O 1
ATOM 2107 N N . LEU A 1 266 ? -0.334 -5.462 11.872 1.00 98.06 266 LEU A N 1
ATOM 2108 C CA . LEU A 1 266 ? -0.198 -4.070 11.464 1.00 98.06 266 LEU A CA 1
ATOM 2109 C C . LEU A 1 266 ? -1.041 -3.188 12.387 1.00 98.06 266 LEU A C 1
ATOM 2111 O O . LEU A 1 266 ? -2.266 -3.261 12.338 1.00 98.06 266 LEU A O 1
ATOM 2115 N N . PHE A 1 267 ? -0.385 -2.340 13.174 1.00 97.06 267 PHE A N 1
ATOM 2116 C CA . PHE A 1 267 ? -1.029 -1.357 14.045 1.00 97.06 267 PHE A CA 1
ATOM 2117 C C . PHE A 1 267 ? -1.169 -0.024 13.319 1.00 97.06 267 PHE A C 1
ATOM 2119 O O . PHE A 1 267 ? -0.217 0.441 12.680 1.00 97.06 267 PHE A O 1
ATOM 2126 N N . VAL A 1 268 ? -2.349 0.585 13.413 1.00 97.56 268 VAL A N 1
ATOM 2127 C CA . VAL A 1 268 ? -2.659 1.832 12.717 1.00 97.56 268 VAL A CA 1
ATOM 2128 C C . VAL A 1 268 ? -3.295 2.839 13.658 1.00 97.56 268 VAL A C 1
ATOM 2130 O O . VAL A 1 268 ? -4.286 2.522 14.316 1.00 97.56 268 VAL A O 1
ATOM 2133 N N . ASP A 1 269 ? -2.750 4.056 13.650 1.00 96.19 269 ASP A N 1
ATOM 2134 C CA . ASP A 1 269 ? -3.265 5.168 14.448 1.00 96.19 269 ASP A CA 1
ATOM 2135 C C . ASP A 1 269 ? -3.299 6.499 13.685 1.00 96.19 269 ASP A C 1
ATOM 2137 O O . ASP A 1 269 ? -2.528 6.706 12.748 1.00 96.19 269 ASP A O 1
ATOM 2141 N N . VAL A 1 270 ? -4.204 7.404 14.052 1.00 93.69 270 VAL A N 1
ATOM 2142 C CA . VAL A 1 270 ? -4.304 8.756 13.470 1.00 93.69 270 VAL A CA 1
ATOM 2143 C C . VAL A 1 270 ? -3.471 9.759 14.258 1.00 93.69 270 VAL A C 1
ATOM 2145 O O . VAL A 1 270 ? -2.921 10.680 13.649 1.00 93.69 270 VAL A O 1
ATOM 2148 N N . GLY A 1 271 ? -3.423 9.590 15.580 1.00 87.62 271 GLY A N 1
ATOM 2149 C CA . GLY A 1 271 ? -2.809 10.518 16.516 1.00 87.62 271 GLY A CA 1
ATOM 2150 C C . GLY A 1 271 ? -1.294 10.385 16.635 1.00 87.62 271 GLY A C 1
ATOM 2151 O O . GLY A 1 271 ? -0.601 9.837 15.771 1.00 87.62 271 GLY A O 1
ATOM 2152 N N . GLU A 1 272 ? -0.782 10.941 17.729 1.00 88.75 272 GLU A N 1
ATOM 2153 C CA . GLU A 1 272 ? 0.602 10.756 18.138 1.00 88.75 272 GLU A CA 1
ATOM 2154 C C . GLU A 1 272 ? 0.792 9.321 18.634 1.00 88.75 272 GLU A C 1
ATOM 2156 O O . GLU A 1 272 ? 0.164 8.886 19.595 1.00 88.75 272 GLU A O 1
ATOM 2161 N N . ILE A 1 273 ? 1.650 8.574 17.941 1.00 91.56 273 ILE A N 1
ATOM 2162 C CA . ILE A 1 273 ? 1.925 7.181 18.283 1.00 91.56 273 ILE A CA 1
ATOM 2163 C C . ILE A 1 273 ? 2.690 7.162 19.615 1.00 91.56 273 ILE A C 1
ATOM 2165 O O . ILE A 1 273 ? 3.757 7.775 19.685 1.00 91.56 273 ILE A O 1
ATOM 2169 N N . PRO A 1 274 ? 2.215 6.433 20.643 1.00 93.31 274 PRO A N 1
ATOM 2170 C CA . PRO A 1 274 ? 2.895 6.398 21.930 1.00 93.31 274 PRO A CA 1
ATOM 2171 C C . PRO A 1 274 ? 4.283 5.753 21.812 1.00 93.31 274 PRO A C 1
ATOM 2173 O O . PRO A 1 274 ? 4.474 4.755 21.111 1.00 93.31 274 PRO A O 1
ATOM 2176 N N . GLU A 1 275 ? 5.264 6.289 22.542 1.00 93.94 275 GLU A N 1
ATOM 2177 C CA . GLU A 1 275 ? 6.662 5.839 22.462 1.00 93.94 275 GLU A CA 1
ATOM 2178 C C . GLU A 1 275 ? 6.813 4.348 22.815 1.00 93.94 275 GLU A C 1
ATOM 2180 O O . GLU A 1 275 ? 7.578 3.624 22.174 1.00 93.94 275 GLU A O 1
ATOM 2185 N N . ASN A 1 276 ? 6.009 3.856 23.765 1.00 94.81 276 ASN A N 1
ATOM 2186 C CA . ASN A 1 276 ? 6.046 2.468 24.228 1.00 94.81 276 ASN A CA 1
ATOM 2187 C C . ASN A 1 276 ? 5.809 1.471 23.083 1.00 94.81 276 ASN A C 1
ATOM 2189 O O . ASN A 1 276 ? 6.607 0.551 22.887 1.00 94.81 276 ASN A O 1
ATOM 2193 N N . ILE A 1 277 ? 4.741 1.660 22.293 1.00 95.31 277 ILE A N 1
ATOM 2194 C CA . ILE A 1 277 ? 4.432 0.752 21.178 1.00 95.31 277 ILE A CA 1
ATOM 2195 C C . ILE A 1 277 ? 5.422 0.925 20.031 1.00 95.31 277 ILE A C 1
ATOM 2197 O O . ILE A 1 277 ? 5.791 -0.054 19.383 1.00 95.31 277 ILE A O 1
ATOM 2201 N N . GLN A 1 278 ? 5.895 2.150 19.797 1.00 95.00 278 GLN A N 1
ATOM 2202 C CA . GLN A 1 278 ? 6.865 2.425 18.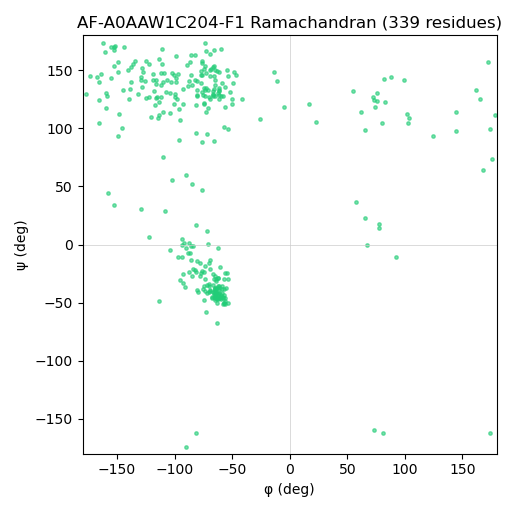747 1.00 95.00 278 GLN A CA 1
ATOM 2203 C C . GLN A 1 278 ? 8.211 1.747 19.030 1.00 95.00 278 GLN A C 1
ATOM 2205 O O . GLN A 1 278 ? 8.777 1.117 18.131 1.00 95.00 278 GLN A O 1
ATOM 2210 N N . SER A 1 279 ? 8.701 1.834 20.268 1.00 94.81 279 SER A N 1
ATOM 2211 C CA . SER A 1 279 ? 9.941 1.193 20.715 1.00 94.81 279 SER A CA 1
ATOM 2212 C C . SER A 1 279 ? 9.839 -0.333 20.626 1.00 94.81 279 SER A C 1
ATOM 2214 O O . SER A 1 279 ? 10.652 -0.979 19.953 1.00 94.81 279 SER A O 1
ATOM 2216 N N . ALA A 1 280 ? 8.766 -0.911 21.177 1.00 95.75 280 ALA A N 1
ATOM 2217 C CA . ALA A 1 280 ? 8.520 -2.350 21.132 1.00 95.75 280 ALA A CA 1
ATOM 2218 C C . ALA A 1 280 ? 8.389 -2.884 19.695 1.00 95.75 280 ALA A C 1
ATOM 2220 O O . ALA A 1 280 ? 9.012 -3.885 19.333 1.00 95.75 280 ALA A O 1
ATOM 2221 N N . ALA A 1 281 ? 7.615 -2.206 18.841 1.00 95.38 281 ALA A N 1
ATOM 2222 C CA . ALA A 1 281 ? 7.437 -2.617 17.453 1.00 95.38 281 ALA A CA 1
ATOM 2223 C C . ALA A 1 281 ? 8.729 -2.479 16.639 1.00 95.38 281 ALA A C 1
ATOM 2225 O O . ALA A 1 281 ? 9.002 -3.332 15.801 1.00 95.38 281 ALA A O 1
ATOM 2226 N N . SER A 1 282 ? 9.559 -1.465 16.908 1.00 94.75 282 SER A N 1
ATOM 2227 C CA . SER A 1 282 ? 10.855 -1.291 16.232 1.00 94.75 282 SER A CA 1
ATOM 2228 C C . SER A 1 282 ? 11.830 -2.438 16.525 1.00 94.75 282 SER A C 1
ATOM 2230 O O . SER A 1 282 ? 12.643 -2.791 15.668 1.00 94.75 282 SER A O 1
ATOM 2232 N N . GLY A 1 283 ? 11.723 -3.064 17.703 1.00 94.94 283 GLY A N 1
ATOM 2233 C CA . GLY A 1 283 ? 12.484 -4.264 18.059 1.00 94.94 283 GLY A CA 1
ATOM 2234 C C . GLY A 1 283 ? 12.058 -5.531 17.303 1.00 94.94 283 GLY A C 1
ATOM 2235 O O . GLY A 1 283 ? 12.803 -6.514 17.273 1.00 94.94 283 GLY A O 1
ATOM 2236 N N . LEU A 1 284 ? 10.884 -5.533 16.661 1.00 95.62 284 LEU A N 1
ATOM 2237 C CA . LEU A 1 284 ? 10.285 -6.707 16.028 1.00 95.62 284 LEU A CA 1
ATOM 2238 C C . LEU A 1 284 ? 10.151 -6.522 14.511 1.00 95.62 284 LEU A C 1
ATOM 2240 O O . LEU A 1 284 ? 9.733 -5.492 14.006 1.00 95.62 284 LEU A O 1
ATOM 2244 N N . LYS A 1 285 ? 10.459 -7.571 13.739 1.00 95.69 285 LYS A N 1
ATOM 2245 C CA . LYS A 1 285 ? 10.347 -7.525 12.263 1.00 95.69 285 LYS A CA 1
ATOM 2246 C C . LYS A 1 285 ? 8.939 -7.825 11.742 1.00 95.69 285 LYS A C 1
ATOM 2248 O O . LYS A 1 285 ? 8.644 -7.547 10.581 1.00 95.69 285 LYS A O 1
ATOM 2253 N N . THR A 1 286 ? 8.122 -8.490 12.553 1.00 96.81 286 THR A N 1
ATOM 2254 C CA . THR A 1 286 ? 6.792 -8.998 12.183 1.00 96.81 286 THR A CA 1
ATOM 2255 C C . THR A 1 286 ? 5.667 -8.024 12.497 1.00 96.81 286 THR A C 1
ATOM 2257 O O . THR A 1 286 ? 4.621 -8.093 11.856 1.00 96.81 286 THR A O 1
ATOM 2260 N N . PHE A 1 287 ? 5.882 -7.141 13.467 1.00 96.75 287 PHE A N 1
ATOM 2261 C CA . PHE A 1 287 ? 4.942 -6.103 13.855 1.00 96.75 287 PHE A CA 1
ATOM 2262 C C . PHE A 1 287 ? 5.349 -4.796 13.197 1.00 96.75 287 PHE A C 1
ATOM 2264 O O . PHE A 1 287 ? 6.531 -4.497 13.052 1.00 96.75 287 PHE A O 1
ATOM 2271 N N . THR A 1 288 ? 4.380 -4.027 12.723 1.00 96.94 288 THR A N 1
ATOM 2272 C CA . THR A 1 288 ? 4.653 -2.723 12.120 1.00 96.94 288 THR A CA 1
ATOM 2273 C C . THR A 1 288 ? 3.598 -1.740 12.589 1.00 96.94 288 THR A C 1
ATOM 2275 O O . THR A 1 288 ? 2.411 -2.054 12.556 1.00 96.94 288 THR A O 1
ATOM 2278 N N . VAL A 1 289 ? 4.034 -0.555 13.007 1.00 96.50 289 VAL A N 1
ATOM 2279 C CA . VAL A 1 289 ? 3.155 0.567 13.353 1.00 96.50 289 VAL A CA 1
ATOM 2280 C C . VAL A 1 289 ? 3.211 1.576 12.211 1.00 96.50 289 VAL A C 1
ATOM 2282 O O . VAL A 1 289 ? 4.294 1.913 11.728 1.00 96.50 289 VAL A O 1
ATOM 2285 N N . VAL A 1 290 ? 2.053 2.018 11.726 1.00 96.12 290 VAL A N 1
ATOM 2286 C CA . VAL A 1 290 ? 1.937 2.962 10.606 1.00 96.12 290 VAL A CA 1
ATOM 2287 C C . VAL A 1 290 ? 0.850 3.987 10.928 1.00 96.12 290 VAL A C 1
ATOM 2289 O O . VAL A 1 290 ? -0.206 3.599 11.414 1.00 96.12 290 VAL A O 1
ATOM 2292 N N . PRO A 1 291 ? 1.027 5.279 10.613 1.00 96.69 291 PRO A N 1
ATOM 2293 C CA . PRO A 1 291 ? -0.067 6.236 10.738 1.00 96.69 291 PRO A CA 1
ATOM 2294 C C . PRO A 1 291 ? -1.204 5.925 9.747 1.00 96.69 291 PRO A C 1
ATOM 2296 O O . PRO A 1 291 ? -0.962 5.428 8.644 1.00 96.69 291 PRO A O 1
ATOM 2299 N N . ALA A 1 292 ? -2.442 6.306 10.057 1.00 96.44 292 ALA A N 1
ATOM 2300 C CA . ALA A 1 292 ? -3.625 6.061 9.227 1.00 96.44 292 ALA A CA 1
ATOM 2301 C C . ALA A 1 292 ? -3.498 6.635 7.805 1.00 96.44 292 ALA A C 1
ATOM 2303 O O . ALA A 1 292 ? -4.011 6.065 6.841 1.00 96.44 292 ALA A O 1
ATOM 2304 N N . ILE A 1 293 ? -2.741 7.725 7.650 1.00 96.19 293 ILE A N 1
ATOM 2305 C CA . ILE A 1 293 ? -2.416 8.349 6.357 1.00 96.19 293 ILE A CA 1
ATOM 2306 C C . ILE A 1 293 ? -1.578 7.408 5.465 1.00 96.19 293 ILE A C 1
ATOM 2308 O O . ILE A 1 293 ? -1.686 7.444 4.239 1.00 96.19 293 ILE A O 1
ATOM 2312 N N . GLY A 1 294 ? -0.746 6.555 6.070 1.00 94.94 294 GLY A N 1
ATOM 2313 C CA . GLY A 1 294 ? 0.122 5.588 5.394 1.00 94.94 294 GLY A CA 1
ATOM 2314 C C . GLY A 1 294 ? -0.535 4.236 5.096 1.00 94.94 294 GLY A C 1
ATOM 2315 O O . GLY A 1 294 ? 0.130 3.343 4.548 1.00 94.94 294 GLY A O 1
ATOM 2316 N N . LEU A 1 295 ? -1.819 4.063 5.435 1.00 97.19 295 LEU A N 1
ATOM 2317 C CA . LEU A 1 295 ? -2.535 2.809 5.229 1.00 97.19 295 LEU A CA 1
ATOM 2318 C C . LEU A 1 295 ? -2.615 2.460 3.739 1.00 97.19 295 LEU A C 1
ATOM 2320 O O . LEU A 1 295 ? -2.980 3.272 2.886 1.00 97.19 295 LEU A O 1
ATOM 2324 N N . ASN A 1 296 ? -2.255 1.222 3.406 1.00 97.31 296 ASN A N 1
ATOM 2325 C CA . ASN A 1 296 ? -2.172 0.780 2.024 1.00 97.31 296 ASN A CA 1
ATOM 2326 C C . ASN A 1 296 ? -2.491 -0.715 1.881 1.00 97.31 296 ASN A C 1
ATOM 2328 O O . ASN A 1 296 ? -2.175 -1.513 2.761 1.00 97.31 296 ASN A O 1
ATOM 2332 N N . VAL A 1 297 ? -3.074 -1.093 0.737 1.00 97.88 297 VAL A N 1
ATOM 2333 C CA . VAL A 1 297 ? -3.495 -2.477 0.451 1.00 97.88 297 VAL A CA 1
ATOM 2334 C C . VAL A 1 297 ? -2.338 -3.479 0.556 1.00 97.88 297 VAL A C 1
ATOM 2336 O O . VAL A 1 297 ? -2.506 -4.534 1.155 1.00 97.88 297 VAL A O 1
ATOM 2339 N N . HIS A 1 298 ? -1.152 -3.167 0.026 1.00 97.56 298 HIS A N 1
ATOM 2340 C CA . HIS A 1 298 ? -0.005 -4.076 0.081 1.00 97.56 298 HIS A CA 1
ATOM 2341 C C . HIS A 1 298 ? 0.416 -4.414 1.521 1.00 97.56 298 HIS A C 1
ATOM 2343 O O . HIS A 1 298 ? 0.655 -5.577 1.827 1.00 97.56 298 HIS A O 1
ATOM 2349 N N . SER A 1 299 ? 0.493 -3.427 2.416 1.00 97.25 299 SER A N 1
ATOM 2350 C CA . SER A 1 299 ? 0.794 -3.644 3.833 1.00 97.25 299 SER A CA 1
ATOM 2351 C C . SER A 1 299 ? -0.315 -4.433 4.521 1.00 97.25 299 SER A C 1
ATOM 2353 O O . SER A 1 299 ? 0.002 -5.338 5.282 1.00 97.25 299 SER A O 1
ATOM 2355 N N . MET A 1 300 ? -1.588 -4.160 4.222 1.00 97.56 300 MET A N 1
ATOM 2356 C CA . MET A 1 300 ? -2.709 -4.922 4.788 1.00 97.56 300 MET A CA 1
ATOM 2357 C C . MET A 1 300 ? -2.692 -6.397 4.367 1.00 97.56 300 MET A C 1
ATOM 2359 O O . MET A 1 300 ? -3.017 -7.259 5.169 1.00 97.56 300 MET A O 1
ATOM 2363 N N . LEU A 1 301 ? -2.305 -6.693 3.122 1.00 97.19 301 LEU A N 1
ATOM 2364 C CA . LEU A 1 301 ? -2.184 -8.069 2.624 1.00 97.19 301 LEU A CA 1
ATOM 2365 C C . LEU A 1 301 ? -0.910 -8.770 3.109 1.00 97.19 301 LEU A C 1
ATOM 2367 O O . LEU A 1 301 ? -0.877 -9.993 3.183 1.00 97.19 301 LEU A O 1
ATOM 2371 N N . LYS A 1 302 ? 0.154 -8.010 3.396 1.00 97.31 302 LYS A N 1
ATOM 2372 C CA . LYS A 1 302 ? 1.420 -8.549 3.908 1.00 97.31 302 LYS A CA 1
ATOM 2373 C C . LYS A 1 302 ? 1.284 -9.066 5.343 1.00 97.31 302 LYS A C 1
ATOM 2375 O O . LYS A 1 302 ? 1.973 -10.022 5.683 1.00 97.31 302 LYS A O 1
ATOM 2380 N N . HIS A 1 303 ? 0.467 -8.408 6.165 1.00 98.12 303 HIS A N 1
ATOM 2381 C CA . HIS A 1 303 ? 0.262 -8.779 7.565 1.00 98.12 303 HIS A CA 1
ATOM 2382 C C . HIS A 1 303 ? -0.996 -9.638 7.711 1.00 98.12 303 HIS A C 1
ATOM 2384 O O . HIS A 1 303 ? -1.970 -9.472 6.970 1.00 98.12 303 HIS A O 1
ATOM 2390 N N . GLU A 1 304 ? -0.966 -10.567 8.661 1.00 97.12 304 GLU A N 1
ATOM 2391 C CA . GLU A 1 304 ? -2.090 -11.457 8.957 1.00 97.12 304 GLU A CA 1
ATOM 2392 C C . GLU A 1 304 ? -3.185 -10.692 9.693 1.00 97.12 304 GLU A C 1
ATOM 2394 O O . GLU A 1 304 ? -4.314 -10.683 9.223 1.00 97.12 304 GLU A O 1
ATOM 2399 N N . THR A 1 305 ? -2.848 -9.929 10.728 1.00 97.94 305 THR A N 1
ATOM 2400 C CA . THR A 1 305 ? -3.825 -9.135 11.484 1.00 97.94 305 THR A CA 1
ATOM 2401 C C . THR A 1 305 ? -3.694 -7.636 11.252 1.00 97.94 305 THR A C 1
ATOM 2403 O O . THR A 1 305 ? -2.609 -7.097 11.005 1.00 97.94 305 THR A O 1
ATOM 2406 N N . LEU A 1 306 ? -4.837 -6.951 11.305 1.00 98.25 306 LEU A N 1
ATOM 2407 C CA . LEU A 1 306 ? -4.949 -5.497 11.246 1.00 98.25 306 LEU A CA 1
ATOM 2408 C C . LEU A 1 306 ? -5.527 -5.000 12.569 1.00 98.25 306 LEU A C 1
ATOM 2410 O O . LEU A 1 306 ? -6.608 -5.430 12.959 1.00 98.25 306 LEU A O 1
ATOM 2414 N N . VAL A 1 307 ? -4.839 -4.067 13.220 1.00 97.56 307 VAL A N 1
ATOM 2415 C CA . VAL A 1 307 ? -5.274 -3.461 14.479 1.00 97.56 307 VAL A CA 1
ATOM 2416 C C . VAL A 1 307 ? -5.495 -1.967 14.258 1.00 97.56 307 VAL A C 1
ATOM 2418 O O . VAL A 1 307 ? -4.570 -1.262 13.849 1.00 97.56 307 VAL A O 1
ATOM 2421 N N . LEU A 1 308 ? -6.718 -1.488 14.493 1.00 97.69 308 LEU A N 1
ATOM 2422 C CA . LEU A 1 308 ? -7.110 -0.084 14.302 1.00 97.69 308 LEU A CA 1
ATOM 2423 C C . LEU A 1 308 ? -7.575 0.544 15.618 1.00 97.69 308 LEU A C 1
ATOM 2425 O O . LEU A 1 308 ? -8.313 -0.094 16.365 1.00 97.69 308 LEU A O 1
ATOM 2429 N N . THR A 1 309 ? -7.231 1.813 15.849 1.00 96.44 309 THR A N 1
ATOM 2430 C CA . THR A 1 309 ? -7.824 2.610 16.939 1.00 96.44 309 THR A CA 1
ATOM 2431 C C . THR A 1 309 ? -9.240 3.094 16.605 1.00 96.44 309 THR A C 1
ATOM 2433 O O . THR A 1 309 ? -9.608 3.228 15.429 1.00 96.44 309 THR A O 1
ATOM 2436 N N . LEU A 1 310 ? -10.044 3.412 17.626 1.00 94.81 310 LEU A N 1
ATOM 2437 C CA . LEU A 1 310 ? -11.388 3.990 17.447 1.00 94.81 310 LEU A CA 1
ATOM 2438 C C . LEU A 1 310 ? -11.369 5.299 16.641 1.00 94.81 310 LEU A C 1
ATOM 2440 O O . LEU A 1 310 ? -12.230 5.538 15.779 1.00 94.81 310 LEU A O 1
ATOM 2444 N N . GLU A 1 311 ? -10.354 6.130 16.873 1.00 94.81 311 GLU A N 1
ATOM 2445 C CA . GLU A 1 311 ? -10.128 7.359 16.113 1.00 94.81 311 GLU A CA 1
ATOM 2446 C C . GLU A 1 311 ? -9.814 7.062 14.645 1.00 94.81 311 GLU A C 1
ATOM 2448 O O . GLU A 1 311 ? -10.382 7.684 13.738 1.00 94.81 311 GLU A O 1
ATOM 2453 N N . THR A 1 312 ? -8.981 6.047 14.396 1.00 96.69 312 THR A N 1
ATOM 2454 C CA . THR A 1 312 ? -8.631 5.598 13.045 1.00 96.69 312 THR A CA 1
ATOM 2455 C C . THR A 1 312 ? -9.844 5.165 12.249 1.00 96.69 312 THR A C 1
ATOM 2457 O O . THR A 1 312 ? -9.970 5.533 11.080 1.00 96.69 312 THR A O 1
ATOM 2460 N N . ILE A 1 313 ? -10.777 4.444 12.860 1.00 96.38 313 ILE A N 1
ATOM 2461 C CA . ILE A 1 313 ? -12.002 4.027 12.174 1.00 96.38 313 ILE A CA 1
ATOM 2462 C C . ILE A 1 313 ? -12.820 5.248 11.757 1.00 96.38 313 ILE A C 1
ATOM 2464 O O . ILE A 1 313 ? -13.227 5.352 10.599 1.00 96.38 313 ILE A O 1
ATOM 2468 N N . SER A 1 314 ? -13.006 6.205 12.666 1.00 95.56 314 SER A N 1
ATOM 2469 C CA . SER A 1 314 ? -13.759 7.434 12.389 1.00 95.56 314 SER A CA 1
ATOM 2470 C C . SER A 1 314 ? -13.111 8.261 11.272 1.00 95.56 314 SER A C 1
ATOM 2472 O O . SER A 1 314 ? -13.801 8.788 10.393 1.00 95.56 314 SER A O 1
ATOM 2474 N N . PHE A 1 315 ? -11.778 8.324 11.248 1.00 96.38 315 PHE A N 1
ATOM 2475 C CA . PHE A 1 315 ? -11.017 8.963 10.178 1.00 96.38 315 PHE A CA 1
ATOM 2476 C C . PHE A 1 315 ? -11.181 8.242 8.831 1.00 96.38 315 PHE A C 1
ATOM 2478 O O . PHE A 1 315 ? -11.461 8.888 7.813 1.00 96.38 315 PHE A O 1
ATOM 2485 N N . LEU A 1 316 ? -11.035 6.914 8.811 1.00 97.12 316 LEU A N 1
ATOM 2486 C CA . LEU A 1 316 ? -11.142 6.104 7.598 1.00 97.12 316 LEU A CA 1
ATOM 2487 C C . LEU A 1 316 ? -12.553 6.152 7.011 1.00 97.12 316 LEU A C 1
ATOM 2489 O O . LEU A 1 316 ? -12.692 6.385 5.811 1.00 97.12 316 LEU A O 1
ATOM 2493 N N . GLU A 1 317 ? -13.593 6.001 7.832 1.00 96.56 317 GLU A N 1
ATOM 2494 C CA . GLU A 1 317 ? -14.987 6.102 7.390 1.00 96.56 317 GLU A CA 1
ATOM 2495 C C . GLU A 1 317 ? -15.250 7.458 6.729 1.00 96.56 317 GLU A C 1
ATOM 2497 O O . GLU A 1 317 ? -15.693 7.508 5.580 1.00 96.56 317 GLU A O 1
ATOM 2502 N N . LYS A 1 318 ? -14.869 8.563 7.386 1.00 95.94 318 LYS A N 1
ATOM 2503 C CA . LYS A 1 318 ? -15.039 9.919 6.843 1.00 95.94 318 LYS A CA 1
ATOM 2504 C C . LYS A 1 318 ? -14.330 10.108 5.501 1.00 95.94 318 LYS A C 1
ATOM 2506 O O . LYS A 1 318 ? -14.911 10.668 4.572 1.00 95.94 318 LYS A O 1
ATOM 2511 N N . LYS A 1 319 ? -13.078 9.655 5.374 1.00 96.19 319 LYS A N 1
ATOM 2512 C CA . LYS A 1 319 ? -12.286 9.838 4.144 1.00 96.19 319 LYS A CA 1
ATOM 2513 C C . LYS A 1 319 ? -12.740 8.925 3.005 1.00 96.19 319 LYS A C 1
ATOM 2515 O O . LYS A 1 319 ? -12.781 9.369 1.859 1.00 96.19 319 LYS A O 1
ATOM 2520 N N . LEU A 1 320 ? -13.081 7.669 3.292 1.00 97.12 320 LEU A N 1
ATOM 2521 C CA . LEU A 1 320 ? -13.474 6.698 2.269 1.00 97.12 320 LEU A CA 1
ATOM 2522 C C . LEU A 1 320 ? -14.895 6.953 1.752 1.00 97.12 320 LEU A C 1
ATOM 2524 O O . LEU A 1 320 ? -15.108 6.836 0.546 1.00 97.12 320 LEU A O 1
ATOM 2528 N N . LEU A 1 321 ? -15.836 7.340 2.619 1.00 96.44 321 LEU A N 1
ATOM 2529 C CA . LEU A 1 321 ? -17.226 7.617 2.229 1.00 96.44 321 LEU A CA 1
ATOM 2530 C C . LEU A 1 321 ? -17.378 8.928 1.458 1.00 96.44 321 LEU A C 1
ATOM 2532 O O . LEU A 1 321 ? -18.203 9.014 0.550 1.00 96.44 321 LEU A O 1
ATOM 2536 N N . TRP A 1 322 ? -16.523 9.922 1.720 1.00 95.88 322 TRP A N 1
ATOM 2537 C CA . TRP A 1 322 ? -16.492 11.161 0.932 1.00 95.88 322 TRP A CA 1
ATOM 2538 C C . TRP A 1 322 ? -16.340 10.901 -0.580 1.00 95.88 322 TRP A C 1
ATOM 2540 O O . TRP A 1 322 ? -16.850 11.647 -1.414 1.00 95.88 322 TRP A O 1
ATOM 2550 N N . HIS A 1 323 ? -15.673 9.812 -0.973 1.00 96.25 323 HIS A N 1
ATOM 2551 C CA . HIS A 1 323 ? -15.487 9.471 -2.382 1.00 96.25 323 HIS A CA 1
ATOM 2552 C C . HIS A 1 323 ? -16.736 8.946 -3.100 1.00 96.25 323 HIS A C 1
ATOM 2554 O O . HIS A 1 323 ? -16.751 8.966 -4.341 1.00 96.25 323 HIS A O 1
ATOM 2560 N N . ASP A 1 324 ? -17.749 8.495 -2.359 1.00 94.69 324 ASP A N 1
ATOM 2561 C CA . ASP A 1 324 ? -18.982 7.952 -2.927 1.00 94.69 324 ASP A CA 1
ATOM 2562 C C . ASP A 1 324 ? -19.930 9.079 -3.361 1.00 94.69 324 ASP A C 1
ATOM 2564 O O . ASP A 1 324 ? -20.501 9.007 -4.449 1.00 94.69 324 ASP A O 1
ATOM 2568 N N . SER A 1 325 ? -20.016 10.155 -2.569 1.00 93.88 325 SER A N 1
ATOM 2569 C CA . SER A 1 325 ? -20.922 11.293 -2.795 1.00 93.88 325 SER A CA 1
ATOM 2570 C C . SER A 1 325 ? -20.293 12.497 -3.506 1.00 93.88 325 SER A C 1
ATOM 2572 O O . SER A 1 325 ? -21.015 13.399 -3.926 1.00 93.88 325 SER A O 1
ATOM 2574 N N . ARG A 1 326 ? -18.964 12.544 -3.674 1.00 95.12 326 ARG A N 1
ATOM 2575 C CA . ARG A 1 326 ? -18.294 13.701 -4.295 1.00 95.12 326 ARG A CA 1
ATOM 2576 C C . ARG A 1 326 ? -18.590 13.875 -5.789 1.00 95.12 326 ARG A C 1
ATOM 2578 O O . ARG A 1 326 ? -18.681 12.906 -6.553 1.00 95.12 326 ARG A O 1
ATOM 2585 N N . TYR A 1 327 ? -18.542 15.132 -6.222 1.00 95.94 327 TYR A N 1
ATOM 2586 C CA . TYR A 1 327 ? -18.514 15.515 -7.632 1.00 95.94 327 TYR A CA 1
ATOM 2587 C C . TYR A 1 327 ? -17.193 15.147 -8.326 1.00 95.94 327 TYR A C 1
ATOM 2589 O O . TYR A 1 327 ? -16.168 14.848 -7.699 1.00 95.94 327 TYR A O 1
ATOM 2597 N N . SER A 1 328 ? -17.220 15.155 -9.661 1.00 95.19 328 SER A N 1
ATOM 2598 C CA . SER A 1 328 ? -15.999 15.062 -10.463 1.00 95.19 328 SER A CA 1
ATOM 2599 C C . SER A 1 328 ? -15.130 16.303 -10.219 1.00 95.19 328 SER A C 1
ATOM 2601 O O . SER A 1 328 ? -15.676 17.404 -10.171 1.00 95.19 328 SER A O 1
ATOM 2603 N N . PRO A 1 329 ? -13.799 16.165 -10.068 1.00 95.50 329 PRO A N 1
ATOM 2604 C CA . PRO A 1 329 ? -12.933 17.321 -9.865 1.00 95.50 329 PRO A CA 1
ATOM 2605 C C . PRO A 1 329 ? -12.999 18.274 -11.062 1.00 95.50 329 PRO A C 1
ATOM 2607 O O . PRO A 1 329 ? -12.780 17.845 -12.195 1.00 95.50 329 PRO A O 1
ATOM 2610 N N . LEU A 1 330 ? -13.239 19.559 -10.794 1.00 96.44 330 LEU A N 1
ATOM 2611 C CA . LEU A 1 330 ? -13.058 20.636 -11.775 1.00 96.44 330 LEU A CA 1
ATOM 2612 C C . LEU A 1 330 ? -11.578 21.023 -11.877 1.00 96.44 330 LEU A C 1
ATOM 2614 O O . LEU A 1 330 ? -11.040 21.216 -12.963 1.00 96.44 330 LEU A O 1
ATOM 2618 N N . TYR A 1 331 ? -10.907 21.079 -10.728 1.00 96.69 331 TYR A N 1
ATOM 2619 C CA . TYR A 1 331 ? -9.484 21.367 -10.578 1.00 96.69 331 TYR A CA 1
ATOM 2620 C C . TYR A 1 331 ? -8.896 20.536 -9.418 1.00 96.69 331 TYR A C 1
ATOM 2622 O O . TYR A 1 331 ? -9.640 19.879 -8.683 1.00 96.69 331 TYR A O 1
ATOM 2630 N N . PRO A 1 332 ? -7.565 20.484 -9.233 1.00 96.81 332 PRO A N 1
ATOM 2631 C CA . PRO A 1 332 ? -6.958 19.658 -8.190 1.00 96.81 332 PRO A CA 1
ATOM 2632 C C . PRO A 1 332 ? -7.485 19.974 -6.778 1.00 96.81 332 PRO A C 1
ATOM 2634 O O . PRO A 1 332 ? -7.510 21.133 -6.385 1.00 96.81 332 PRO A O 1
ATOM 2637 N N . PHE A 1 333 ? -7.800 18.942 -5.983 1.00 95.56 333 PHE A N 1
ATOM 2638 C CA . PHE A 1 333 ? -8.340 19.059 -4.608 1.00 95.56 333 PHE A CA 1
ATOM 2639 C C . PHE A 1 333 ? -7.424 19.754 -3.586 1.00 95.56 333 PHE A C 1
ATOM 2641 O O . PHE A 1 333 ? -7.814 19.923 -2.444 1.00 95.56 333 PHE A O 1
ATOM 2648 N N . ARG A 1 334 ? -6.203 20.137 -3.974 1.00 95.62 334 ARG A N 1
ATOM 2649 C CA . ARG A 1 334 ? -5.314 20.958 -3.134 1.00 95.62 334 ARG A CA 1
ATOM 2650 C C . ARG A 1 334 ? -5.685 22.446 -3.134 1.00 95.62 334 ARG A C 1
ATOM 2652 O O . ARG A 1 334 ? -5.115 23.208 -2.368 1.00 95.62 334 ARG A O 1
ATOM 2659 N N . LEU A 1 335 ? -6.499 22.870 -4.098 1.00 96.81 335 LEU A N 1
ATOM 2660 C CA . LEU A 1 335 ? -6.979 24.242 -4.220 1.00 96.81 335 LEU A CA 1
ATOM 2661 C C . LEU A 1 335 ? -8.242 24.411 -3.368 1.00 96.81 335 LEU A C 1
ATOM 2663 O O . LEU A 1 335 ? -8.914 23.414 -3.113 1.00 96.81 335 LEU A O 1
ATOM 2667 N N . PRO A 1 336 ? -8.582 25.642 -2.958 1.00 96.25 336 PRO A N 1
ATOM 2668 C CA . PRO A 1 336 ? -9.743 25.880 -2.111 1.00 96.25 336 PRO A CA 1
ATOM 2669 C C . PRO A 1 336 ? -11.047 25.444 -2.794 1.00 96.25 336 PRO A C 1
ATOM 2671 O O . PRO A 1 336 ? -11.296 25.738 -3.967 1.00 96.25 336 PRO A O 1
ATOM 2674 N N . TYR A 1 337 ? -11.877 24.749 -2.025 1.00 96.31 337 TYR A N 1
ATOM 2675 C CA . TYR A 1 337 ? -13.258 24.379 -2.330 1.00 96.31 337 TYR A CA 1
ATOM 2676 C C . TYR A 1 337 ? -14.144 24.879 -1.182 1.00 96.31 337 TYR A C 1
ATOM 2678 O O . TYR A 1 337 ? -13.659 25.110 -0.078 1.00 96.31 337 TYR A O 1
ATOM 2686 N N . SER A 1 338 ? -15.441 25.059 -1.424 1.00 95.25 338 SER A N 1
ATOM 2687 C CA . SER A 1 338 ? -16.370 25.559 -0.399 1.00 95.25 338 SER A CA 1
ATOM 2688 C C . SER A 1 338 ? -16.634 24.558 0.730 1.00 95.25 338 SER A C 1
ATOM 2690 O O . SER A 1 338 ? -16.862 24.952 1.866 1.00 95.25 338 SER A O 1
ATOM 2692 N N . ASP A 1 339 ? -16.643 23.267 0.404 1.00 92.12 339 ASP A N 1
ATOM 2693 C CA . ASP A 1 339 ? -17.109 22.158 1.243 1.00 92.12 339 ASP A CA 1
ATOM 2694 C C . ASP A 1 339 ? -16.028 21.090 1.485 1.00 92.12 339 ASP A C 1
ATOM 2696 O O . ASP A 1 339 ? -16.298 20.039 2.073 1.00 92.12 339 ASP A O 1
ATOM 2700 N N . PHE A 1 340 ? -14.794 21.346 1.042 1.00 93.25 340 PHE A N 1
ATOM 2701 C CA . PHE A 1 340 ? -13.651 20.466 1.250 1.00 93.25 340 PHE A CA 1
ATOM 2702 C C . PHE A 1 340 ? -12.517 21.246 1.932 1.00 93.25 340 PHE A C 1
ATOM 2704 O O . PHE A 1 340 ? -12.158 22.315 1.435 1.00 93.25 340 PHE A O 1
ATOM 2711 N N . PRO A 1 341 ? -12.001 20.736 3.067 1.00 89.12 341 PRO A N 1
ATOM 2712 C CA . PRO A 1 341 ? -10.986 21.416 3.865 1.00 89.12 341 PRO A CA 1
ATOM 2713 C C . PRO A 1 341 ? -9.612 21.466 3.195 1.00 89.12 341 PRO A C 1
ATOM 2715 O O . PRO A 1 341 ? -9.309 20.566 2.372 1.00 89.12 341 PRO A O 1
#

Mean predicted aligned error: 15.24 Å

InterPro domains:
  IPR002136 Large ribosomal subunit protein uL4 [PF00573] (130-318)
  IPR013005 Large ribosomal subunit protein uL4-like [MF_01328_B] (121-321)
  IPR013005 Large ribosomal subunit protein uL4-like [PTHR10746] (82-324)
  IPR013005 Large ribosomal subunit protein uL4-like [TIGR03953] (130-317)
  IPR023574 Large ribosomal subunit protein uL4 domain superfamily [G3DSA:3.40.1370.10] (94-341)
  IPR023574 Large ribosomal subunit protein uL4 domain superfamily [SSF52166] (120-320)

Nearest PDB structures (foldseek):
  4ce4-assembly1_F  TM=9.225E-01  e=7.445E-27  Sus scrofa domesticus
  6xyw-assembly1_Ad  TM=8.887E-01  e=1.453E-18  Arabidopsis thaliana
  6z1p-assembly1_Ae  TM=8.781E-01  e=1.005E-17  Tetrahymena thermophila SB210
  8fn2-assembly1_F  TM=8.878E-01  e=1.771E-16  Borreliella burgdorferi B31
  7jil-assembly1_D  TM=8.954E-01  e=3.986E-16  Flavobacterium johnsoniae

pLDDT: mean 77.89, std 28.78, range [24.47, 98.56]